Protein AF-A0A6G0ILG5-F1 (afdb_monomer)

Mean predicted aligned error: 6.68 Å

Foldseek 3Di:
DVLLVVLVVLLPVVLVDDDDDPVVLVVLLVVLLVQLVPDDLSSVLSSLSSNLSSCVRPPVVQVSLLVSLCVLLVVLVVVLVVCVVPVPDCVCVVCVVSLLSSLQNNLSNVVSDLCPDCSRVPPDPDRVLVSNLVSLVSQCPRPDPSSVVSSDNSCDDVVVVVVVVVVVVVVVPPPDD

Structure (mmCIF, N/CA/C/O backbone):
data_AF-A0A6G0ILG5-F1
#
_entry.id   AF-A0A6G0ILG5-F1
#
loop_
_atom_site.group_PDB
_atom_site.id
_atom_site.type_symbol
_atom_site.label_atom_id
_atom_site.label_alt_id
_atom_site.label_comp_id
_atom_site.label_asym_id
_atom_site.label_entity_id
_atom_site.label_seq_id
_atom_site.pdbx_PDB_ins_code
_atom_site.Cartn_x
_atom_site.Cartn_y
_atom_site.Cartn_z
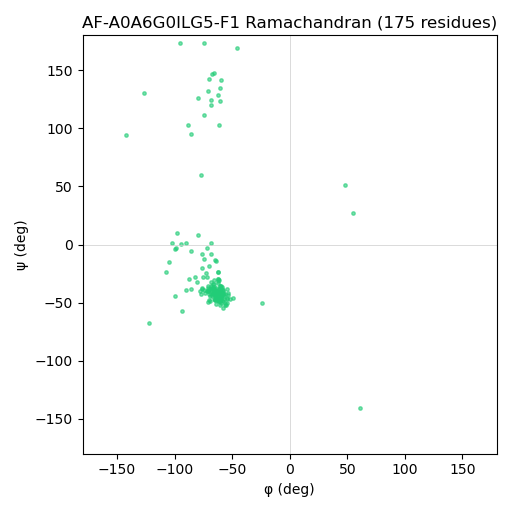_atom_site.occupancy
_atom_site.B_iso_or_equiv
_atom_site.auth_seq_id
_atom_site.auth_comp_id
_atom_site.auth_asym_id
_atom_site.auth_atom_id
_atom_site.pdbx_PDB_model_num
ATOM 1 N N . MET A 1 1 ? 6.266 -15.300 10.871 1.00 76.19 1 MET A N 1
ATOM 2 C CA . MET A 1 1 ? 4.971 -15.910 11.252 1.00 76.19 1 MET A CA 1
ATOM 3 C C . MET A 1 1 ? 4.265 -15.156 12.373 1.00 76.19 1 MET A C 1
ATOM 5 O O . MET A 1 1 ? 3.118 -14.799 12.165 1.00 76.19 1 MET A O 1
ATOM 9 N N . VAL A 1 2 ? 4.918 -14.852 13.505 1.00 92.56 2 VAL A N 1
ATOM 10 C CA . VAL A 1 2 ? 4.255 -14.184 14.650 1.00 92.56 2 VAL A CA 1
ATOM 11 C C . VAL A 1 2 ? 3.601 -12.850 14.266 1.00 92.56 2 VAL A C 1
ATOM 13 O O . VAL A 1 2 ? 2.405 -12.694 14.467 1.00 92.56 2 VAL A O 1
ATOM 16 N N . ILE A 1 3 ? 4.340 -11.939 13.618 1.00 92.56 3 ILE A N 1
ATOM 17 C CA . ILE A 1 3 ? 3.824 -10.618 13.194 1.00 92.56 3 ILE A CA 1
ATOM 18 C C . ILE A 1 3 ? 2.559 -10.745 12.330 1.00 92.56 3 ILE A C 1
ATOM 20 O O . ILE A 1 3 ? 1.571 -10.060 12.561 1.00 92.56 3 ILE A O 1
ATOM 24 N N . CYS A 1 4 ? 2.574 -11.659 11.357 1.00 93.62 4 CYS A N 1
ATOM 25 C CA . CYS A 1 4 ? 1.441 -11.928 10.473 1.00 93.62 4 CYS A CA 1
ATOM 26 C C . CYS A 1 4 ? 0.196 -12.379 11.248 1.00 93.62 4 CYS A C 1
ATOM 28 O O . CYS A 1 4 ? -0.907 -11.938 10.942 1.00 93.62 4 CYS A O 1
ATOM 30 N N . ASN A 1 5 ? 0.369 -13.252 12.241 1.00 95.75 5 ASN A N 1
ATOM 31 C CA . ASN A 1 5 ? -0.743 -13.756 13.044 1.00 95.75 5 ASN A CA 1
ATOM 32 C C . ASN A 1 5 ? -1.289 -12.676 13.979 1.00 95.75 5 ASN A C 1
ATOM 34 O O . ASN A 1 5 ? -2.501 -12.536 14.086 1.00 95.75 5 ASN A O 1
ATOM 38 N N . VAL A 1 6 ? -0.413 -11.873 14.590 1.00 97.12 6 VAL A N 1
ATOM 39 C CA . VAL A 1 6 ? -0.825 -10.735 15.423 1.00 97.12 6 VAL A CA 1
ATOM 40 C C . VAL A 1 6 ? -1.619 -9.722 14.599 1.00 97.12 6 VAL A C 1
ATOM 42 O O . VAL A 1 6 ? -2.700 -9.335 15.022 1.00 97.12 6 VAL A O 1
ATOM 45 N N . ALA A 1 7 ? -1.155 -9.363 13.397 1.00 97.19 7 ALA A N 1
ATOM 46 C CA . ALA A 1 7 ? -1.893 -8.463 12.510 1.00 97.19 7 ALA A CA 1
ATOM 47 C C . ALA A 1 7 ? -3.298 -9.000 12.175 1.00 97.19 7 ALA A C 1
ATOM 49 O O . ALA A 1 7 ? -4.261 -8.249 12.242 1.00 97.19 7 ALA A O 1
ATOM 50 N N . LYS A 1 8 ? -3.440 -10.304 11.896 1.00 96.81 8 LYS A N 1
ATOM 51 C CA . LYS A 1 8 ? -4.757 -10.926 11.658 1.00 96.81 8 LYS A CA 1
ATOM 52 C C . LYS A 1 8 ? -5.664 -10.902 12.885 1.00 96.81 8 LYS A C 1
ATOM 54 O O . LYS A 1 8 ? -6.866 -10.722 12.750 1.00 96.81 8 LYS A O 1
ATOM 59 N N . ILE A 1 9 ? -5.108 -11.125 14.074 1.00 98.06 9 ILE A N 1
ATOM 60 C CA . ILE A 1 9 ? -5.886 -11.048 15.313 1.00 98.06 9 ILE A CA 1
ATOM 61 C C . ILE A 1 9 ? -6.376 -9.612 15.499 1.00 98.06 9 ILE A C 1
ATOM 63 O O . ILE A 1 9 ? -7.575 -9.412 15.645 1.00 98.06 9 ILE A O 1
ATOM 67 N N . LEU A 1 10 ? -5.478 -8.622 15.410 1.00 98.12 10 LEU A N 1
ATOM 68 C CA . LEU A 1 10 ? -5.813 -7.198 15.529 1.00 98.12 10 LEU A CA 1
ATOM 69 C C . LEU A 1 10 ? -6.876 -6.761 14.512 1.00 98.12 10 LEU A C 1
ATOM 71 O O . LEU A 1 10 ? -7.826 -6.082 14.888 1.00 98.12 10 LEU A O 1
ATOM 75 N N . GLU A 1 11 ? -6.764 -7.212 13.262 1.00 98.06 11 GLU A N 1
ATOM 76 C CA . GLU A 1 11 ? -7.742 -6.962 12.196 1.00 98.06 11 GLU A CA 1
ATOM 77 C C . GLU A 1 11 ? -9.166 -7.393 12.578 1.00 98.06 11 GLU A C 1
ATOM 79 O O . GLU A 1 11 ? -10.131 -6.713 12.229 1.00 98.06 11 GLU A O 1
ATOM 84 N N . LEU A 1 12 ? -9.299 -8.514 13.294 1.00 97.94 12 LEU A N 1
ATOM 85 C CA . LEU A 1 12 ? -10.588 -9.064 13.711 1.00 97.94 12 LEU A CA 1
ATOM 86 C C . LEU A 1 12 ? -11.093 -8.458 15.022 1.00 97.94 12 LEU A C 1
ATOM 88 O O . LEU A 1 12 ? -12.295 -8.253 15.162 1.00 97.94 12 LEU A O 1
ATOM 92 N N . VAL A 1 13 ? -10.203 -8.194 15.984 1.00 98.12 13 VAL A N 1
ATOM 93 C CA . VAL A 1 13 ? -10.608 -7.801 17.344 1.00 98.12 13 VAL A CA 1
ATOM 94 C C . VAL A 1 13 ? -10.755 -6.295 17.517 1.00 98.12 13 VAL A C 1
ATOM 96 O O . VAL A 1 13 ? -11.696 -5.872 18.178 1.00 98.12 13 VAL A O 1
ATOM 99 N N . VAL A 1 14 ? -9.878 -5.474 16.924 1.00 98.06 14 VAL A N 1
ATOM 100 C CA . VAL A 1 14 ? -9.888 -4.015 17.146 1.00 98.06 14 VAL A CA 1
ATOM 101 C C . VAL A 1 14 ? -11.208 -3.373 16.702 1.00 98.06 14 VAL A C 1
ATOM 103 O O . VAL A 1 14 ? -11.750 -2.588 17.477 1.00 98.06 14 VAL A O 1
ATOM 106 N N . PRO A 1 15 ? -11.803 -3.732 15.544 1.00 97.62 15 PRO A N 1
ATOM 107 C CA . PRO A 1 15 ? -13.108 -3.195 15.150 1.00 97.62 15 PRO A CA 1
ATOM 108 C C . PRO A 1 15 ? -14.279 -3.599 16.058 1.00 97.62 15 PRO A C 1
ATOM 110 O O . PRO A 1 15 ? -15.356 -3.029 15.925 1.00 97.62 15 PRO A O 1
ATOM 113 N N . LEU A 1 16 ? -14.098 -4.594 16.934 1.00 97.94 16 LEU A N 1
ATOM 114 C CA . LEU A 1 16 ? -15.114 -5.070 17.881 1.00 97.94 16 LEU A CA 1
ATOM 115 C C . LEU A 1 16 ? -14.922 -4.499 19.292 1.00 97.94 16 LEU A C 1
ATOM 117 O O . LEU A 1 16 ? -15.720 -4.793 20.177 1.00 97.94 16 LEU A O 1
ATOM 121 N N . MET A 1 17 ? -13.854 -3.734 19.532 1.00 97.31 17 MET A N 1
ATOM 122 C CA . MET A 1 17 ? -13.597 -3.155 20.847 1.00 97.31 17 MET A CA 1
ATOM 123 C C . MET A 1 17 ? -14.594 -2.036 21.146 1.00 97.31 17 MET A C 1
ATOM 125 O O . MET A 1 17 ? -14.775 -1.118 20.348 1.00 97.31 17 MET A O 1
ATOM 129 N N . GLU A 1 18 ? -15.180 -2.071 22.339 1.00 95.81 18 GLU A N 1
ATOM 130 C CA . GLU A 1 18 ? -15.943 -0.949 22.876 1.00 95.81 18 GLU A CA 1
ATOM 131 C C . GLU A 1 18 ? -14.975 0.093 23.447 1.00 95.81 18 GLU A C 1
ATOM 133 O O . GLU A 1 18 ? -14.120 -0.224 24.274 1.00 95.81 18 GLU A O 1
ATOM 138 N N . HIS A 1 19 ? -15.099 1.338 22.988 1.00 94.94 19 HIS A N 1
ATOM 139 C CA . HIS A 1 19 ? -14.317 2.486 23.463 1.00 94.94 19 HIS A CA 1
ATOM 140 C C . HIS A 1 19 ? -12.784 2.265 23.552 1.00 94.94 19 HIS A C 1
ATOM 142 O O . HIS A 1 19 ? -12.182 2.560 24.590 1.00 94.94 19 HIS A O 1
ATOM 148 N N . PRO A 1 20 ? -12.111 1.774 22.488 1.00 96.12 20 PRO A N 1
ATOM 149 C CA . PRO A 1 20 ? -10.651 1.720 22.460 1.00 96.12 20 PRO A CA 1
ATOM 150 C C . PRO A 1 20 ? -10.058 3.129 22.602 1.00 96.12 20 PRO A C 1
ATOM 152 O O . PRO A 1 20 ? -10.581 4.092 22.042 1.00 96.12 20 PRO A O 1
ATOM 155 N N . SER A 1 21 ? -8.950 3.262 23.335 1.00 97.50 21 SER A N 1
ATOM 156 C CA . SER A 1 21 ? -8.315 4.571 23.513 1.00 97.50 21 SER A CA 1
ATOM 157 C C . SER A 1 21 ? -7.666 5.064 22.217 1.00 97.50 21 SER A C 1
ATOM 159 O O . SER A 1 21 ? -7.051 4.292 21.477 1.00 97.50 21 SER A O 1
ATOM 161 N N . GLU A 1 22 ? -7.743 6.370 21.961 1.00 95.88 22 GLU A N 1
ATOM 162 C CA . GLU A 1 22 ? -7.151 6.986 20.765 1.00 95.88 22 GLU A CA 1
ATOM 163 C C . GLU A 1 22 ? -5.638 6.739 20.679 1.00 95.88 22 GLU A C 1
ATOM 165 O O . GLU A 1 22 ? -5.119 6.408 19.616 1.00 95.88 22 GLU A O 1
ATOM 170 N N . THR A 1 23 ? -4.931 6.803 21.813 1.00 97.75 23 THR A N 1
ATOM 171 C CA . THR A 1 23 ? -3.488 6.523 21.888 1.00 97.75 23 THR A CA 1
ATOM 172 C C . THR A 1 23 ? -3.147 5.096 21.458 1.00 97.75 23 THR A C 1
ATOM 174 O O . THR A 1 23 ? -2.155 4.875 20.761 1.00 97.75 23 THR A O 1
ATOM 177 N N . PHE A 1 24 ? -3.960 4.114 21.858 1.00 97.75 24 PHE A N 1
ATOM 178 C CA . PHE A 1 24 ? -3.784 2.724 21.442 1.00 97.75 24 PHE A CA 1
ATOM 179 C C . PHE A 1 24 ? -3.975 2.571 19.930 1.00 97.75 24 PHE A C 1
ATOM 181 O O . PHE A 1 24 ? -3.133 1.965 19.265 1.00 97.75 24 PHE A O 1
ATOM 188 N N . LEU A 1 25 ? -5.034 3.171 19.381 1.00 98.12 25 LEU A N 1
ATOM 189 C CA . LEU A 1 25 ? -5.324 3.123 17.948 1.00 98.12 25 LEU A CA 1
ATOM 190 C C . LEU A 1 25 ? -4.211 3.780 17.123 1.00 98.12 25 LEU A C 1
ATOM 192 O O . LEU A 1 25 ? -3.715 3.171 16.177 1.00 98.12 25 LEU A O 1
ATOM 196 N N . ALA A 1 26 ? -3.751 4.965 17.530 1.00 97.62 26 ALA A N 1
ATOM 197 C CA . ALA A 1 26 ? -2.653 5.667 16.869 1.00 97.62 26 ALA A CA 1
ATOM 198 C C . ALA A 1 26 ? -1.350 4.847 16.884 1.00 97.62 26 ALA A C 1
ATOM 200 O O . ALA A 1 26 ? -0.649 4.766 15.876 1.00 97.62 26 ALA A O 1
ATOM 201 N N . THR A 1 27 ? -1.056 4.169 18.000 1.00 97.94 27 THR A N 1
ATOM 202 C CA . THR A 1 27 ? 0.124 3.295 18.116 1.00 97.94 27 THR A CA 1
ATOM 203 C C . THR A 1 27 ? 0.037 2.115 17.146 1.00 97.94 27 THR A C 1
ATOM 205 O O . THR A 1 27 ? 1.014 1.799 16.465 1.00 97.94 27 THR A O 1
ATOM 208 N N . ILE A 1 28 ? -1.139 1.487 17.028 1.00 97.69 28 ILE A N 1
ATOM 209 C CA . ILE A 1 28 ? -1.362 0.400 16.067 1.00 97.69 28 ILE A CA 1
ATOM 210 C C . ILE A 1 28 ? -1.144 0.885 14.634 1.00 97.69 28 ILE A C 1
ATOM 212 O O . ILE A 1 28 ? -0.432 0.227 13.875 1.00 97.69 28 ILE A O 1
ATOM 216 N N . GLU A 1 29 ? -1.734 2.018 14.253 1.00 98.19 29 GLU A N 1
ATOM 217 C CA . GLU A 1 29 ? -1.581 2.570 12.905 1.00 98.19 29 GLU A CA 1
ATOM 218 C C . GLU A 1 29 ? -0.115 2.831 12.563 1.00 98.19 29 GLU A C 1
ATOM 220 O O . GLU A 1 29 ? 0.366 2.398 11.510 1.00 98.19 29 GLU A O 1
ATOM 225 N N . GLU A 1 30 ? 0.612 3.499 13.460 1.00 97.62 30 GLU A N 1
ATOM 226 C CA . GLU A 1 30 ? 2.026 3.796 13.268 1.00 97.62 30 GLU A CA 1
ATOM 227 C C . GLU A 1 30 ? 2.869 2.534 13.117 1.00 97.62 30 GLU A C 1
ATOM 229 O O . GLU A 1 30 ? 3.713 2.449 12.219 1.00 97.62 30 GLU A O 1
ATOM 234 N N . ASP A 1 31 ? 2.665 1.548 13.986 1.00 97.75 31 ASP A N 1
ATOM 235 C CA . ASP A 1 31 ? 3.472 0.337 13.981 1.00 97.75 31 ASP A CA 1
ATOM 236 C C . ASP A 1 31 ? 3.162 -0.535 12.764 1.00 97.75 31 ASP A C 1
ATOM 238 O O . ASP A 1 31 ? 4.089 -1.014 12.103 1.00 97.75 31 ASP A O 1
ATOM 242 N N . LEU A 1 32 ? 1.889 -0.654 12.368 1.00 97.94 32 LEU A N 1
ATOM 243 C CA . LEU A 1 32 ? 1.509 -1.286 11.103 1.00 97.94 32 LEU A CA 1
ATOM 244 C C . LEU A 1 32 ? 2.167 -0.577 9.915 1.00 97.94 32 LEU A C 1
ATOM 246 O O . LEU A 1 32 ? 2.713 -1.243 9.032 1.00 97.94 32 LEU A O 1
ATOM 250 N N . MET A 1 33 ? 2.199 0.756 9.908 1.00 96.56 33 MET A N 1
ATOM 251 C CA . MET A 1 33 ? 2.842 1.527 8.846 1.00 96.56 33 MET A CA 1
ATOM 252 C C . MET A 1 33 ? 4.358 1.297 8.790 1.00 96.56 33 MET A C 1
ATOM 254 O O . MET A 1 33 ? 4.918 1.054 7.717 1.00 96.56 33 MET A O 1
ATOM 258 N N . LYS A 1 34 ? 5.040 1.299 9.942 1.00 96.19 34 LYS A N 1
ATOM 259 C CA . LYS A 1 34 ? 6.475 0.975 10.038 1.00 96.19 34 LYS A CA 1
ATOM 260 C C . LYS A 1 34 ? 6.750 -0.428 9.491 1.00 96.19 34 LYS A C 1
ATOM 262 O O . LYS A 1 34 ? 7.717 -0.625 8.747 1.00 96.19 34 LYS A O 1
ATOM 267 N N . LEU A 1 35 ? 5.885 -1.397 9.800 1.00 96.38 35 LEU A N 1
ATOM 268 C CA . LEU A 1 35 ? 5.992 -2.760 9.282 1.00 96.38 35 LEU A CA 1
ATOM 269 C C . LEU A 1 35 ? 5.806 -2.813 7.755 1.00 96.38 35 LEU A C 1
ATOM 271 O O . LEU A 1 35 ? 6.611 -3.455 7.072 1.00 96.38 35 LEU A O 1
ATOM 275 N N . ILE A 1 36 ? 4.825 -2.079 7.216 1.00 95.38 36 ILE A N 1
ATOM 276 C CA . ILE A 1 36 ? 4.564 -1.943 5.771 1.00 95.38 36 ILE A CA 1
ATOM 277 C C . ILE A 1 36 ? 5.760 -1.333 5.031 1.00 95.38 36 ILE A C 1
ATOM 279 O O . ILE A 1 36 ? 6.058 -1.732 3.905 1.00 95.38 36 ILE A O 1
ATOM 283 N N . ILE A 1 37 ? 6.481 -0.394 5.646 1.00 92.44 37 ILE A N 1
ATOM 284 C CA . ILE A 1 37 ? 7.633 0.284 5.030 1.00 92.44 37 ILE A CA 1
ATOM 285 C C . ILE A 1 37 ? 8.926 -0.534 5.141 1.00 92.44 37 ILE A C 1
ATOM 287 O O . ILE A 1 37 ? 9.790 -0.412 4.271 1.00 92.44 37 ILE A O 1
ATOM 291 N N . LYS A 1 38 ? 9.069 -1.389 6.162 1.00 91.38 38 LYS A N 1
ATOM 292 C CA . LYS A 1 38 ? 10.322 -2.111 6.438 1.00 91.38 38 LYS A CA 1
ATOM 293 C C . LYS A 1 38 ? 10.346 -3.556 5.926 1.00 91.38 38 LYS A C 1
ATOM 295 O O . LYS A 1 38 ? 11.330 -3.965 5.317 1.00 91.38 38 LYS A O 1
ATOM 300 N N . TYR A 1 39 ? 9.281 -4.336 6.110 1.00 92.31 39 TYR A N 1
ATOM 301 C CA . TYR A 1 39 ? 9.326 -5.801 5.939 1.00 92.31 39 TYR A CA 1
ATOM 302 C C . TYR A 1 39 ? 8.884 -6.305 4.556 1.00 92.31 39 TYR A C 1
ATOM 304 O O . TYR A 1 39 ? 8.453 -5.531 3.708 1.00 92.31 39 TYR A O 1
ATOM 312 N N . GLY A 1 40 ? 9.041 -7.608 4.304 1.00 89.75 40 GLY A N 1
ATOM 313 C CA . GLY A 1 40 ? 8.709 -8.247 3.025 1.00 89.75 40 GLY A CA 1
ATOM 314 C C . GLY A 1 40 ? 7.206 -8.437 2.768 1.00 89.75 40 GLY A C 1
ATOM 315 O O . GLY A 1 40 ? 6.369 -8.224 3.644 1.00 89.75 40 GLY A O 1
ATOM 316 N N . MET A 1 41 ? 6.878 -8.896 1.556 1.00 88.69 41 MET A N 1
ATOM 317 C CA . MET A 1 41 ? 5.512 -8.959 1.001 1.00 88.69 41 MET A CA 1
ATOM 318 C C . MET A 1 41 ? 4.463 -9.595 1.918 1.00 88.69 41 MET A C 1
ATOM 320 O O . MET A 1 41 ? 3.390 -9.029 2.088 1.00 88.69 41 MET A O 1
ATOM 324 N N . THR A 1 42 ? 4.756 -10.743 2.535 1.00 90.44 42 THR A N 1
ATOM 325 C CA . THR A 1 42 ? 3.789 -11.439 3.403 1.00 90.44 42 THR A CA 1
ATOM 326 C C . THR A 1 42 ? 3.390 -10.591 4.609 1.00 90.44 42 THR A C 1
ATOM 328 O O . THR A 1 42 ? 2.223 -10.575 4.996 1.00 90.44 42 THR A O 1
ATOM 331 N N . VAL A 1 43 ? 4.346 -9.857 5.189 1.00 94.44 43 VAL A N 1
ATOM 332 C CA . VAL A 1 43 ? 4.077 -8.934 6.299 1.00 94.44 43 VAL A CA 1
ATOM 333 C C . VAL A 1 43 ? 3.275 -7.745 5.787 1.00 94.44 43 VAL A C 1
ATOM 335 O O . VAL A 1 43 ? 2.235 -7.441 6.358 1.00 94.44 43 VAL A O 1
ATOM 338 N N . VAL A 1 44 ? 3.696 -7.139 4.670 1.00 94.62 44 VAL A N 1
ATOM 339 C CA . VAL A 1 44 ? 2.987 -6.009 4.047 1.00 94.62 44 VAL A CA 1
ATOM 340 C C . VAL A 1 44 ? 1.524 -6.360 3.776 1.00 94.62 44 VAL A C 1
ATOM 342 O O . VAL A 1 44 ? 0.648 -5.600 4.162 1.00 94.62 44 VAL A O 1
ATOM 345 N N . GLN A 1 45 ? 1.239 -7.529 3.198 1.00 93.25 45 GLN A N 1
ATOM 346 C CA . GLN A 1 45 ? -0.131 -7.955 2.907 1.00 93.25 45 GLN A CA 1
ATOM 347 C C . GLN A 1 45 ? -1.015 -7.978 4.159 1.00 93.25 45 GLN A C 1
ATOM 349 O O . GLN A 1 45 ? -2.137 -7.487 4.131 1.00 93.25 45 GLN A O 1
ATOM 354 N N . HIS A 1 46 ? -0.521 -8.565 5.250 1.00 96.12 46 HIS A N 1
ATOM 355 C CA . HIS A 1 46 ? -1.315 -8.729 6.470 1.00 96.12 46 HIS A CA 1
ATOM 356 C C . HIS A 1 46 ? -1.437 -7.409 7.235 1.00 96.12 46 HIS A C 1
ATOM 358 O O . HIS A 1 46 ? -2.505 -7.089 7.744 1.00 96.12 46 HIS A O 1
ATOM 364 N N . CYS A 1 47 ? -0.367 -6.612 7.269 1.00 97.75 47 CYS A N 1
ATOM 365 C CA . CYS A 1 47 ? -0.389 -5.304 7.908 1.00 97.75 47 CYS A CA 1
ATOM 366 C C . CYS A 1 47 ? -1.283 -4.310 7.160 1.00 97.75 47 CYS A C 1
ATOM 368 O O . CYS A 1 47 ? -1.984 -3.553 7.817 1.00 97.75 47 CYS A O 1
ATOM 370 N N . VAL A 1 48 ? -1.310 -4.324 5.820 1.00 97.25 48 VAL A N 1
ATOM 371 C CA . VAL A 1 48 ? -2.231 -3.479 5.039 1.00 97.25 48 VAL A CA 1
ATOM 372 C C . VAL A 1 48 ? -3.686 -3.895 5.265 1.00 97.25 48 VAL A C 1
ATOM 374 O O . VAL A 1 48 ? -4.524 -3.018 5.445 1.00 97.25 48 VAL A O 1
ATOM 377 N N . SER A 1 49 ? -3.985 -5.200 5.310 1.00 97.19 49 SER A N 1
ATOM 378 C CA . SER A 1 49 ? -5.345 -5.688 5.608 1.00 97.19 49 SER A CA 1
ATOM 379 C C . SER A 1 49 ? -5.820 -5.209 6.980 1.00 97.19 49 SER A C 1
ATOM 381 O O . SER A 1 49 ? -6.869 -4.576 7.095 1.00 97.19 49 SER A O 1
ATOM 383 N N . CYS A 1 50 ? -4.984 -5.408 8.004 1.00 98.44 50 CYS A N 1
ATOM 384 C CA . CYS A 1 50 ? -5.247 -4.935 9.359 1.00 98.44 50 CYS A CA 1
ATOM 385 C C . CYS A 1 50 ? -5.398 -3.410 9.422 1.00 98.44 50 CYS A C 1
ATOM 387 O O . CYS A 1 50 ? -6.336 -2.920 10.046 1.00 98.44 50 CYS A O 1
ATOM 389 N N . LEU A 1 51 ? -4.512 -2.657 8.764 1.00 98.50 51 LEU A N 1
ATOM 390 C CA . LEU A 1 51 ? -4.588 -1.198 8.723 1.00 98.50 51 LEU A CA 1
ATOM 391 C C . LEU A 1 51 ? -5.892 -0.739 8.062 1.00 98.50 51 LEU A C 1
ATOM 393 O O . LEU A 1 51 ? -6.533 0.170 8.570 1.00 98.50 51 LEU A O 1
ATOM 397 N N . GLY A 1 52 ? -6.320 -1.395 6.981 1.00 97.75 52 GLY A N 1
ATOM 398 C CA . GLY A 1 52 ? -7.611 -1.142 6.339 1.00 97.75 52 GLY A CA 1
ATOM 399 C C . GLY A 1 52 ? -8.790 -1.370 7.279 1.00 97.75 52 GLY A C 1
ATOM 400 O O . GLY A 1 52 ? -9.683 -0.533 7.351 1.00 97.75 52 GLY A O 1
ATOM 401 N N . ALA A 1 53 ? -8.787 -2.463 8.046 1.00 98.00 53 ALA A N 1
ATOM 402 C CA . ALA A 1 53 ? -9.846 -2.728 9.017 1.00 98.00 53 ALA A CA 1
ATOM 403 C C . ALA A 1 53 ? -9.890 -1.683 10.142 1.00 98.00 53 ALA A C 1
ATOM 405 O O . ALA A 1 53 ? -10.976 -1.233 10.496 1.00 98.00 53 ALA A O 1
ATOM 406 N N . VAL A 1 54 ? -8.734 -1.284 10.678 1.00 98.12 54 VAL A N 1
ATOM 407 C CA . VAL A 1 54 ? -8.643 -0.286 11.756 1.00 98.12 54 VAL A CA 1
ATOM 408 C C . VAL A 1 54 ? -9.030 1.105 11.250 1.00 98.12 54 VAL A C 1
ATOM 410 O O . VAL A 1 54 ? -9.879 1.762 11.848 1.00 98.12 54 VAL A O 1
ATOM 413 N N . VAL A 1 55 ? -8.472 1.537 10.118 1.00 98.06 55 VAL A N 1
ATOM 414 C CA . VAL A 1 55 ? -8.698 2.887 9.589 1.00 98.06 55 VAL A CA 1
ATOM 415 C C . VAL A 1 55 ? -10.115 3.051 9.049 1.00 98.06 55 VAL A C 1
ATOM 417 O O . VAL A 1 55 ? -10.796 3.990 9.441 1.00 98.06 55 VAL A O 1
ATOM 420 N N . ASN A 1 56 ? -10.599 2.132 8.208 1.00 97.06 56 ASN A N 1
ATOM 421 C CA . ASN A 1 56 ? -11.908 2.299 7.565 1.00 97.06 56 ASN A CA 1
ATOM 422 C C . ASN A 1 56 ? -13.089 2.105 8.525 1.00 97.06 56 ASN A C 1
ATOM 424 O O . ASN A 1 56 ? -14.184 2.565 8.223 1.00 97.06 56 ASN A O 1
ATOM 428 N N . LYS A 1 57 ? -12.916 1.351 9.621 1.00 96.75 57 LYS A N 1
ATOM 429 C CA . LYS A 1 57 ? -14.026 1.012 10.532 1.00 96.75 57 LYS A CA 1
ATOM 430 C C . LYS A 1 57 ? -13.977 1.749 11.862 1.00 96.75 57 LYS A C 1
ATOM 432 O O . LYS A 1 57 ? -15.008 1.838 12.519 1.00 96.75 57 LYS A O 1
ATOM 437 N N . VAL A 1 58 ? -12.801 2.214 12.284 1.00 97.19 58 VAL A N 1
ATOM 438 C CA . VAL A 1 58 ? -12.602 2.750 13.635 1.00 97.19 58 VAL A CA 1
ATOM 439 C C . VAL A 1 58 ? -12.094 4.185 13.573 1.00 97.19 58 VAL A C 1
ATOM 441 O O . VAL A 1 58 ? -12.819 5.108 13.934 1.00 97.19 58 VAL A O 1
ATOM 444 N N . THR A 1 59 ? -10.870 4.406 13.097 1.00 97.06 59 THR A N 1
ATOM 445 C CA . THR A 1 59 ? -10.178 5.691 13.312 1.00 97.06 59 THR A CA 1
ATOM 446 C C . THR A 1 59 ? -10.484 6.750 12.263 1.00 97.06 59 THR A C 1
ATOM 448 O O . THR A 1 59 ? -10.413 7.939 12.561 1.00 97.06 59 THR A O 1
ATOM 451 N N . HIS A 1 60 ? -10.784 6.336 11.029 1.00 96.44 60 HIS A N 1
ATOM 452 C CA . HIS A 1 60 ? -10.962 7.212 9.871 1.00 96.44 60 HIS A CA 1
ATOM 453 C C . HIS A 1 60 ? -9.756 8.141 9.614 1.00 96.44 60 HIS A C 1
ATOM 455 O O . HIS A 1 60 ? -9.886 9.213 9.019 1.00 96.44 60 HIS A O 1
ATOM 461 N N . ASN A 1 61 ? -8.547 7.731 10.025 1.00 95.12 61 ASN A N 1
ATOM 462 C CA . ASN A 1 61 ? -7.305 8.481 9.814 1.00 95.12 61 ASN A CA 1
ATOM 463 C C . ASN A 1 61 ? -6.773 8.349 8.370 1.00 95.12 61 ASN A C 1
ATOM 465 O O . ASN A 1 61 ? -5.659 7.887 8.102 1.00 95.12 61 ASN A O 1
ATOM 469 N N . TYR A 1 62 ? -7.584 8.770 7.399 1.00 96.19 62 TYR A N 1
ATOM 470 C CA . TYR A 1 62 ? -7.288 8.621 5.972 1.00 96.19 62 TYR A CA 1
ATOM 471 C C . TYR A 1 62 ? -6.072 9.433 5.515 1.00 96.19 62 TYR A C 1
ATOM 473 O O . TYR A 1 62 ? -5.326 8.991 4.641 1.00 96.19 62 TYR A O 1
ATOM 481 N N . LYS A 1 63 ? -5.795 10.577 6.157 1.00 94.38 63 LYS A N 1
ATOM 482 C CA . LYS A 1 63 ? -4.625 11.421 5.850 1.00 94.38 63 LYS A CA 1
ATOM 483 C C . LYS A 1 63 ? -3.306 10.660 6.001 1.00 94.38 63 LYS A C 1
ATOM 485 O O . LYS A 1 63 ? -2.398 10.831 5.186 1.00 94.38 63 LYS A O 1
ATOM 490 N N . PHE A 1 64 ? -3.204 9.805 7.016 1.00 93.25 64 PHE A N 1
ATOM 491 C CA . PHE A 1 64 ? -2.004 9.014 7.269 1.00 93.25 64 PHE A CA 1
ATOM 492 C C . PHE A 1 64 ? -1.765 7.967 6.171 1.00 93.25 64 PHE A C 1
ATOM 494 O O . PHE A 1 64 ? -0.658 7.843 5.635 1.00 93.25 64 PHE A O 1
ATOM 501 N N . VAL A 1 65 ? -2.827 7.271 5.762 1.00 97.06 65 VAL A N 1
ATOM 502 C CA . VAL A 1 65 ? -2.783 6.296 4.664 1.00 97.06 65 VAL A CA 1
ATOM 503 C C . VAL A 1 65 ? -2.489 6.984 3.327 1.00 97.06 65 VAL A C 1
ATOM 505 O O . VAL A 1 65 ? -1.660 6.498 2.555 1.00 97.06 65 VAL A O 1
ATOM 508 N N . TRP A 1 66 ? -3.092 8.151 3.078 1.00 96.75 66 TRP A N 1
ATOM 509 C CA . TRP A 1 66 ? -2.877 8.957 1.873 1.00 96.75 66 TRP A 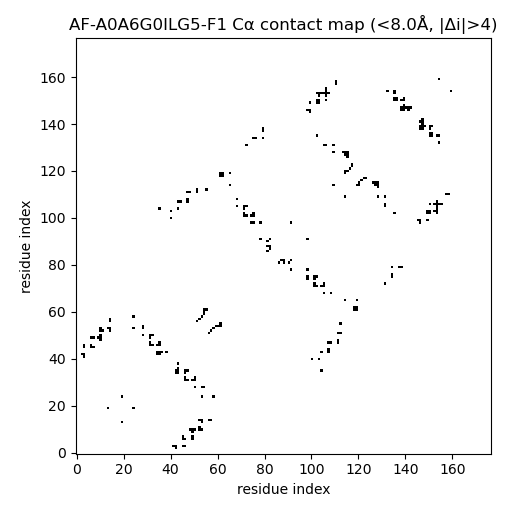CA 1
ATOM 510 C C . TRP A 1 66 ? -1.410 9.342 1.673 1.00 96.75 66 TRP A C 1
ATOM 512 O O . TRP A 1 66 ? -0.868 9.224 0.571 1.00 96.75 66 TRP A O 1
ATOM 522 N N . ALA A 1 67 ? -0.739 9.778 2.742 1.00 95.56 67 ALA A N 1
ATOM 523 C CA . ALA A 1 67 ? 0.675 10.137 2.697 1.00 95.56 67 ALA A CA 1
ATOM 524 C C . ALA A 1 67 ? 1.556 8.931 2.321 1.00 95.56 67 ALA A C 1
ATOM 526 O O . ALA A 1 67 ? 2.464 9.051 1.491 1.00 95.56 67 ALA A O 1
ATOM 527 N N . CYS A 1 68 ? 1.262 7.753 2.880 1.00 95.62 68 CYS A N 1
ATOM 528 C CA . CYS A 1 68 ? 1.969 6.518 2.544 1.00 95.62 68 CYS A CA 1
ATOM 529 C C . CYS A 1 68 ? 1.738 6.096 1.088 1.00 95.62 68 CYS A C 1
ATOM 531 O O . CYS A 1 68 ? 2.699 5.817 0.366 1.00 95.62 68 CYS A O 1
ATOM 533 N N . PHE A 1 69 ? 0.482 6.103 0.635 1.00 97.25 69 PHE A N 1
ATOM 534 C CA . PHE A 1 69 ? 0.129 5.786 -0.745 1.00 97.25 69 PHE A CA 1
ATOM 535 C C . PHE A 1 69 ? 0.884 6.683 -1.732 1.00 97.25 69 PHE A C 1
ATOM 537 O O . PHE A 1 69 ? 1.587 6.177 -2.608 1.00 97.25 69 PHE A O 1
ATOM 544 N N . ASN A 1 70 ? 0.830 8.004 -1.537 1.00 96.31 70 ASN A N 1
ATOM 545 C CA . ASN A 1 70 ? 1.498 8.965 -2.416 1.00 96.31 70 ASN A CA 1
ATOM 546 C C . ASN A 1 70 ? 3.010 8.760 -2.481 1.00 96.31 70 ASN A C 1
ATOM 548 O O . ASN A 1 70 ? 3.604 8.917 -3.546 1.00 96.31 70 ASN A O 1
ATOM 552 N N . ARG A 1 71 ? 3.653 8.376 -1.374 1.00 95.25 71 ARG A N 1
ATOM 553 C CA . ARG A 1 71 ? 5.090 8.081 -1.366 1.00 95.25 71 ARG A CA 1
ATOM 554 C C . ARG A 1 71 ? 5.447 6.965 -2.352 1.00 95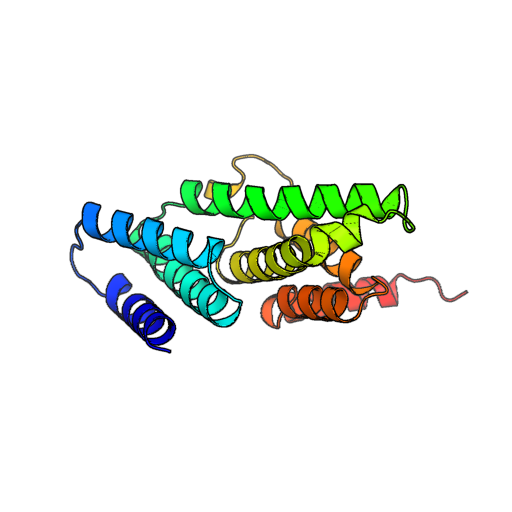.25 71 ARG A C 1
ATOM 556 O O . ARG A 1 71 ? 6.399 7.123 -3.114 1.00 95.25 71 ARG A O 1
ATOM 563 N N . PHE A 1 72 ? 4.710 5.854 -2.345 1.00 96.38 72 PHE A N 1
ATOM 564 C CA . PHE A 1 72 ? 4.981 4.729 -3.247 1.00 96.38 72 PHE A CA 1
ATOM 565 C C . PHE A 1 72 ? 4.471 4.985 -4.670 1.00 96.38 72 PHE A C 1
ATOM 567 O O . PHE A 1 72 ? 5.174 4.687 -5.634 1.00 96.38 72 PHE A O 1
ATOM 574 N N . TYR A 1 73 ? 3.289 5.584 -4.814 1.00 96.88 73 TYR A N 1
ATOM 575 C CA . TYR A 1 73 ? 2.708 5.910 -6.114 1.00 96.88 73 TYR A CA 1
ATOM 576 C C . TYR A 1 73 ? 3.579 6.904 -6.898 1.00 96.88 73 TYR A C 1
ATOM 578 O O . TYR A 1 73 ? 3.929 6.651 -8.050 1.00 96.88 73 TYR A O 1
ATOM 586 N N . ASN A 1 74 ? 4.026 7.991 -6.261 1.00 96.25 74 ASN A N 1
ATOM 587 C CA . ASN A 1 74 ? 4.877 8.986 -6.918 1.00 96.25 74 ASN A CA 1
ATOM 588 C C . ASN A 1 74 ? 6.252 8.417 -7.283 1.00 96.25 74 ASN A C 1
ATOM 590 O O . ASN A 1 74 ? 6.812 8.781 -8.314 1.00 96.25 74 ASN A O 1
ATOM 594 N N . ALA A 1 75 ? 6.793 7.513 -6.463 1.00 93.81 75 ALA A N 1
ATOM 595 C CA . ALA A 1 75 ? 8.014 6.787 -6.789 1.00 93.81 75 ALA A CA 1
ATOM 596 C C . ALA A 1 75 ? 7.855 5.932 -8.054 1.00 93.81 75 ALA A C 1
ATOM 598 O O . ALA A 1 75 ? 8.683 6.023 -8.958 1.00 93.81 75 ALA A O 1
ATOM 599 N N . LEU A 1 76 ? 6.775 5.151 -8.150 1.00 94.94 76 LEU A N 1
ATOM 600 C CA . LEU A 1 76 ? 6.476 4.364 -9.348 1.00 94.94 76 LEU A CA 1
ATOM 601 C C . LEU A 1 76 ? 6.285 5.241 -10.581 1.00 94.94 76 LEU A C 1
ATOM 603 O O . LEU A 1 76 ? 6.801 4.909 -11.644 1.00 94.94 76 LEU A O 1
ATOM 607 N N . ASN A 1 77 ? 5.568 6.357 -10.448 1.00 95.44 77 ASN A N 1
ATOM 608 C CA . ASN A 1 77 ? 5.321 7.246 -11.576 1.00 95.44 77 ASN A CA 1
ATOM 609 C C . ASN A 1 77 ? 6.629 7.860 -12.106 1.00 95.44 77 ASN A C 1
ATOM 611 O O . ASN A 1 77 ? 6.836 7.913 -13.314 1.00 95.44 77 ASN A O 1
ATOM 615 N N . LYS A 1 78 ? 7.556 8.237 -11.214 1.00 94.06 78 LYS A N 1
ATOM 616 C CA . LYS A 1 78 ? 8.903 8.689 -11.604 1.00 94.06 78 LYS A CA 1
ATOM 617 C C . LYS A 1 78 ? 9.674 7.606 -12.359 1.00 94.06 78 LYS A C 1
ATOM 619 O O . LYS A 1 78 ? 10.229 7.894 -13.411 1.00 94.06 78 LYS A O 1
ATOM 624 N N . LEU A 1 79 ? 9.664 6.370 -11.856 1.00 93.12 79 LEU A N 1
ATOM 625 C CA . LEU A 1 79 ? 10.335 5.243 -12.513 1.00 93.12 79 LEU A CA 1
ATOM 626 C C . LEU A 1 79 ? 9.714 4.919 -13.882 1.00 93.12 79 LEU A C 1
ATOM 628 O O . LEU A 1 79 ? 10.444 4.628 -14.823 1.00 93.12 79 LEU A O 1
ATOM 632 N N . LYS A 1 80 ? 8.384 5.019 -14.016 1.00 93.69 80 LYS A N 1
ATOM 633 C CA . LYS A 1 80 ? 7.679 4.874 -15.299 1.00 93.69 80 LYS A CA 1
ATOM 634 C C . LYS A 1 80 ? 8.121 5.936 -16.307 1.00 93.69 80 LYS A C 1
ATOM 636 O O . LYS A 1 80 ? 8.402 5.588 -17.446 1.00 93.69 80 LYS A O 1
ATOM 641 N N . ILE A 1 81 ? 8.170 7.208 -15.903 1.00 93.31 81 ILE A N 1
ATOM 642 C CA . ILE A 1 81 ? 8.589 8.311 -16.785 1.00 93.31 81 ILE A CA 1
ATOM 643 C C . ILE A 1 81 ? 10.032 8.091 -17.251 1.00 93.31 81 ILE A C 1
ATOM 645 O O . ILE A 1 81 ? 10.280 8.084 -18.449 1.00 93.31 81 ILE A O 1
ATOM 649 N N . GLN A 1 82 ? 10.947 7.793 -16.324 1.00 90.94 82 GLN A N 1
ATOM 650 C CA . GLN A 1 82 ? 12.354 7.531 -16.647 1.00 90.94 82 GLN A CA 1
ATOM 651 C C . GLN A 1 82 ? 12.529 6.351 -17.611 1.00 90.94 82 GLN A C 1
ATOM 653 O O . GLN A 1 82 ? 13.288 6.449 -18.566 1.00 90.94 82 GLN A O 1
ATOM 658 N N . HIS A 1 83 ? 11.805 5.250 -17.392 1.00 90.44 83 HIS A N 1
ATOM 659 C CA . HIS A 1 83 ? 11.846 4.090 -18.287 1.00 90.44 83 HIS A CA 1
ATOM 660 C C . HIS A 1 83 ? 11.225 4.377 -19.660 1.00 90.44 83 HIS A C 1
ATOM 662 O O . HIS A 1 83 ? 11.653 3.819 -20.662 1.00 90.44 83 HIS A O 1
ATOM 668 N N . HIS A 1 84 ? 10.205 5.236 -19.729 1.00 89.06 84 HIS A N 1
ATOM 669 C CA . HIS A 1 84 ? 9.616 5.652 -21.000 1.00 89.06 84 HIS A CA 1
ATOM 670 C C . HIS A 1 84 ? 10.554 6.572 -21.798 1.00 89.06 84 HIS A C 1
ATOM 672 O O . HIS A 1 84 ? 10.566 6.511 -23.023 1.00 89.06 84 HIS A O 1
ATOM 678 N N . GLU A 1 85 ? 11.310 7.438 -21.121 1.00 91.25 85 GLU A N 1
ATOM 679 C CA . GLU A 1 85 ? 12.289 8.338 -21.743 1.00 91.25 85 GLU A CA 1
ATOM 680 C C . GLU A 1 85 ? 13.544 7.591 -22.217 1.00 91.25 85 GLU A C 1
ATOM 682 O O . GLU A 1 85 ? 14.031 7.854 -23.314 1.00 91.25 85 GLU A O 1
ATOM 687 N N . ASP A 1 86 ? 14.041 6.643 -21.418 1.00 88.50 86 ASP A N 1
ATOM 688 C CA . ASP A 1 86 ? 15.196 5.808 -21.751 1.00 88.50 86 ASP A CA 1
ATOM 689 C C . ASP A 1 86 ? 15.005 4.362 -21.247 1.00 88.50 86 ASP A C 1
ATOM 691 O O . ASP A 1 86 ? 15.344 4.043 -20.099 1.00 88.50 86 ASP A O 1
ATOM 695 N N . PRO A 1 87 ? 14.498 3.456 -22.104 1.00 83.56 87 PRO A N 1
ATOM 696 C CA . PRO A 1 87 ? 14.306 2.048 -21.755 1.00 83.56 87 PRO A CA 1
ATOM 697 C C . PRO A 1 87 ? 15.604 1.305 -21.411 1.00 83.56 87 PRO A C 1
ATOM 699 O O . PRO A 1 87 ? 15.569 0.314 -20.686 1.00 83.56 87 PRO A O 1
ATOM 702 N N . ASN A 1 88 ? 16.756 1.782 -21.897 1.00 81.38 88 ASN A N 1
ATOM 703 C CA . ASN A 1 88 ? 18.058 1.153 -21.659 1.00 81.38 88 ASN A CA 1
ATOM 704 C C . ASN A 1 88 ? 18.754 1.699 -20.399 1.00 81.38 88 ASN A C 1
ATOM 706 O O . ASN A 1 88 ? 19.867 1.280 -20.067 1.00 81.38 88 ASN A O 1
ATOM 710 N N . SER A 1 89 ? 18.111 2.627 -19.684 1.00 80.06 89 SER A N 1
ATOM 711 C CA . SER A 1 89 ? 18.658 3.233 -18.478 1.00 80.06 89 SER A CA 1
ATOM 712 C C . SER A 1 89 ? 18.877 2.195 -17.376 1.00 80.06 89 SER A C 1
ATOM 714 O O . SER A 1 89 ? 17.959 1.496 -16.938 1.00 80.06 89 SER A O 1
ATOM 716 N N . THR A 1 90 ? 20.079 2.168 -16.800 1.00 81.81 90 THR A N 1
ATOM 717 C CA . THR A 1 90 ? 20.392 1.302 -15.648 1.00 81.81 90 THR A CA 1
ATOM 718 C C . THR A 1 90 ? 19.670 1.723 -14.362 1.00 81.81 90 THR A C 1
ATOM 720 O O . THR A 1 90 ? 19.674 0.978 -13.379 1.00 81.81 90 THR A O 1
ATOM 723 N N . THR A 1 91 ? 19.000 2.882 -14.363 1.00 80.81 91 THR A N 1
ATOM 724 C CA . THR A 1 91 ? 18.244 3.428 -13.227 1.00 80.81 91 THR A CA 1
ATOM 725 C C . THR A 1 91 ? 17.218 2.434 -12.695 1.00 80.81 91 THR A C 1
ATOM 727 O O . THR A 1 91 ? 17.097 2.265 -11.479 1.00 80.81 91 THR A O 1
ATOM 730 N N . LEU A 1 92 ? 16.490 1.751 -13.581 1.00 79.12 92 LEU A N 1
ATOM 731 C CA . LEU A 1 92 ? 15.445 0.822 -13.164 1.00 79.12 92 LEU A CA 1
ATOM 732 C C . LEU A 1 92 ? 16.033 -0.442 -12.523 1.00 79.12 92 LEU A C 1
ATOM 734 O O . LEU A 1 92 ? 15.531 -0.911 -11.503 1.00 79.12 92 LEU A O 1
ATOM 738 N N . VAL A 1 93 ? 17.144 -0.936 -13.076 1.00 81.88 93 VAL A N 1
ATOM 739 C CA . VAL A 1 93 ? 17.895 -2.084 -12.549 1.00 81.88 93 VAL A CA 1
ATOM 740 C C . VAL A 1 93 ? 18.453 -1.761 -11.163 1.00 81.88 93 VAL A C 1
ATOM 742 O O . VAL A 1 93 ? 18.248 -2.527 -10.221 1.00 81.88 93 VAL A O 1
ATOM 745 N N . ALA A 1 94 ? 19.080 -0.592 -11.003 1.00 87.38 94 ALA A N 1
ATOM 746 C CA . ALA A 1 94 ? 19.625 -0.136 -9.725 1.00 87.38 94 ALA A CA 1
ATOM 747 C C . ALA A 1 94 ? 18.538 0.036 -8.647 1.00 87.38 94 ALA A C 1
ATOM 749 O O . ALA A 1 94 ? 18.776 -0.225 -7.469 1.00 87.38 94 ALA A O 1
ATOM 750 N N . ASN A 1 95 ? 17.324 0.428 -9.048 1.00 89.94 95 ASN A N 1
ATOM 751 C CA . ASN A 1 95 ? 16.189 0.641 -8.148 1.00 89.94 95 ASN A CA 1
ATOM 752 C C . ASN A 1 95 ? 15.215 -0.547 -8.078 1.00 89.94 95 ASN A C 1
ATOM 754 O O . ASN A 1 95 ? 14.152 -0.425 -7.460 1.00 89.94 95 ASN A O 1
ATOM 758 N N . LYS A 1 96 ? 15.557 -1.708 -8.654 1.00 90.56 96 LYS A N 1
ATOM 759 C CA . LYS A 1 96 ? 14.652 -2.864 -8.762 1.00 90.56 96 LYS A CA 1
ATOM 760 C C . LYS A 1 96 ? 14.010 -3.272 -7.425 1.00 90.56 96 LYS A C 1
ATOM 762 O O . LYS A 1 96 ? 12.785 -3.393 -7.390 1.00 90.56 96 LYS A O 1
ATOM 767 N N . PRO A 1 97 ? 14.733 -3.401 -6.292 1.00 91.81 97 PRO A N 1
ATOM 768 C CA . PRO A 1 97 ? 14.101 -3.750 -5.014 1.00 91.81 97 PRO A CA 1
ATOM 769 C C . PRO A 1 97 ? 13.019 -2.751 -4.579 1.00 91.81 97 PRO A C 1
ATOM 771 O O . PRO A 1 97 ? 11.982 -3.134 -4.034 1.00 91.81 97 PRO A O 1
ATOM 774 N N . PHE A 1 98 ? 13.243 -1.463 -4.845 1.00 91.75 98 PHE A N 1
ATOM 775 C CA . PHE A 1 98 ? 12.305 -0.401 -4.509 1.00 91.75 98 PHE A CA 1
ATOM 776 C C . PHE A 1 98 ? 11.110 -0.358 -5.469 1.00 91.75 98 PHE A C 1
ATOM 778 O O . PHE A 1 98 ? 9.980 -0.169 -5.015 1.00 91.75 98 PHE A O 1
ATOM 785 N N . LEU A 1 99 ? 11.329 -0.616 -6.763 1.00 94.12 99 LEU A N 1
ATOM 786 C CA . LEU A 1 99 ? 10.269 -0.792 -7.758 1.00 94.12 99 LEU A CA 1
ATOM 787 C C . LEU A 1 99 ? 9.321 -1.929 -7.356 1.00 94.12 99 LEU A C 1
ATOM 789 O O . LEU A 1 99 ? 8.120 -1.709 -7.205 1.00 94.12 99 LEU A O 1
ATOM 793 N N . LEU A 1 100 ? 9.865 -3.124 -7.105 1.00 93.94 100 LEU A N 1
ATOM 794 C CA . LEU A 1 100 ? 9.087 -4.307 -6.722 1.00 93.94 100 LEU A CA 1
ATOM 795 C C . LEU A 1 100 ? 8.280 -4.067 -5.441 1.00 93.94 100 LEU A C 1
ATOM 797 O O . LEU A 1 100 ? 7.112 -4.456 -5.353 1.00 93.94 100 LEU A O 1
ATOM 801 N N . ARG A 1 101 ? 8.890 -3.397 -4.454 1.00 92.81 101 ARG A N 1
ATOM 802 C CA . ARG A 1 101 ? 8.212 -3.008 -3.213 1.00 92.81 101 ARG A CA 1
ATOM 803 C C . ARG A 1 101 ? 7.068 -2.040 -3.485 1.00 92.81 101 ARG A C 1
ATOM 805 O O . ARG A 1 101 ? 5.980 -2.233 -2.956 1.00 92.81 101 ARG A O 1
ATOM 812 N N . SER A 1 102 ? 7.308 -1.015 -4.295 1.00 95.38 102 SER A N 1
ATOM 813 C CA . SER A 1 102 ? 6.311 0.017 -4.570 1.00 95.38 102 SER A CA 1
ATOM 814 C C . SER A 1 102 ? 5.127 -0.549 -5.357 1.00 95.38 102 SER A C 1
ATOM 816 O O . SER A 1 102 ? 3.989 -0.279 -4.984 1.00 95.38 102 SER A O 1
ATOM 818 N N . LEU A 1 103 ? 5.372 -1.407 -6.358 1.00 95.38 103 LEU A N 1
ATOM 819 C CA . LEU A 1 103 ? 4.326 -2.107 -7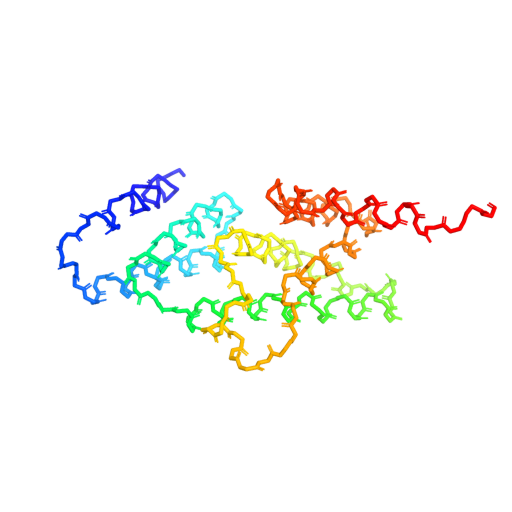.121 1.00 95.38 103 LEU A CA 1
ATOM 820 C C . LEU A 1 103 ? 3.405 -2.911 -6.203 1.00 95.38 103 LEU A C 1
ATOM 822 O O . LEU A 1 103 ? 2.182 -2.773 -6.250 1.00 95.38 103 LEU A O 1
ATOM 826 N N . PHE A 1 104 ? 4.003 -3.724 -5.330 1.00 93.94 104 PHE A N 1
ATOM 827 C CA . PHE A 1 104 ? 3.246 -4.553 -4.403 1.00 93.94 104 PHE A CA 1
ATOM 828 C C . PHE A 1 104 ? 2.455 -3.711 -3.395 1.00 93.94 104 PHE A C 1
ATOM 830 O O . PHE A 1 104 ? 1.268 -3.955 -3.190 1.00 93.94 104 PHE A O 1
ATOM 837 N N . THR A 1 105 ? 3.094 -2.716 -2.774 1.00 95.25 105 THR A N 1
ATOM 838 C CA . THR A 1 105 ? 2.463 -1.902 -1.728 1.00 95.25 105 THR A CA 1
ATOM 839 C C . THR A 1 105 ? 1.330 -1.039 -2.276 1.00 95.25 105 THR A C 1
ATOM 841 O O . THR A 1 105 ? 0.281 -0.975 -1.644 1.00 95.25 105 THR A O 1
ATOM 844 N N . VAL A 1 106 ? 1.491 -0.423 -3.454 1.00 96.50 106 VAL A N 1
ATOM 845 C CA . VAL A 1 106 ? 0.422 0.365 -4.094 1.00 96.50 106 VAL A CA 1
ATOM 846 C C . VAL A 1 106 ? -0.791 -0.513 -4.392 1.00 96.50 106 VAL A C 1
ATOM 848 O O . VAL A 1 106 ? -1.902 -0.148 -4.016 1.00 96.50 106 VAL A O 1
ATOM 851 N N . GLY A 1 107 ? -0.590 -1.693 -4.987 1.00 93.75 107 GLY A N 1
ATOM 852 C CA . GLY A 1 107 ? -1.690 -2.620 -5.262 1.00 93.75 107 GLY A CA 1
ATOM 853 C C . GLY A 1 107 ? -2.350 -3.182 -3.997 1.00 93.75 107 GLY A C 1
ATOM 854 O O . GLY A 1 107 ? -3.569 -3.335 -3.946 1.00 93.75 107 GLY A O 1
ATOM 855 N N . ALA A 1 108 ? -1.570 -3.452 -2.944 1.00 93.75 108 ALA A N 1
ATOM 856 C CA . ALA A 1 108 ? -2.111 -3.877 -1.654 1.00 93.75 108 ALA A CA 1
ATOM 857 C C . ALA A 1 108 ? -2.961 -2.773 -1.011 1.00 93.75 108 ALA A C 1
ATOM 859 O O . ALA A 1 108 ? -4.079 -3.043 -0.585 1.00 93.75 108 ALA A O 1
ATOM 860 N N . LEU A 1 109 ? -2.471 -1.532 -0.975 1.00 95.75 109 LEU A N 1
ATOM 861 C CA . LEU A 1 109 ? -3.217 -0.396 -0.431 1.00 95.75 109 LEU A CA 1
ATOM 862 C C . LEU A 1 109 ? -4.509 -0.150 -1.219 1.00 95.75 109 LEU A C 1
ATOM 864 O O . LEU A 1 109 ? -5.576 -0.076 -0.619 1.00 95.75 109 LEU A O 1
ATOM 868 N N . ALA A 1 110 ? -4.437 -0.125 -2.553 1.00 94.38 110 ALA A N 1
ATOM 869 C CA . ALA A 1 110 ? -5.594 0.102 -3.424 1.00 94.38 110 ALA A CA 1
ATOM 870 C C . ALA A 1 110 ? -6.672 -0.994 -3.327 1.00 94.38 110 ALA A C 1
ATOM 872 O O . ALA A 1 110 ? -7.793 -0.806 -3.787 1.00 94.38 110 ALA A O 1
ATOM 873 N N . ARG A 1 111 ? -6.355 -2.150 -2.732 1.00 91.06 111 ARG A N 1
ATOM 874 C CA . ARG A 1 111 ? -7.329 -3.215 -2.458 1.00 91.06 111 ARG A CA 1
ATOM 875 C C . ARG A 1 111 ? -8.160 -2.960 -1.204 1.00 91.06 111 ARG A C 1
ATOM 877 O O . ARG A 1 111 ? -9.289 -3.433 -1.133 1.00 91.06 111 ARG A O 1
ATOM 884 N N . HIS A 1 112 ? -7.581 -2.297 -0.208 1.00 93.62 112 HIS A N 1
ATOM 885 C CA . HIS A 1 112 ? -8.207 -2.098 1.101 1.00 93.62 112 HIS A CA 1
ATOM 886 C C . HIS A 1 112 ? -8.724 -0.670 1.303 1.00 93.62 112 HIS A C 1
ATOM 888 O O . HIS A 1 112 ? -9.525 -0.452 2.206 1.00 93.62 112 HIS A O 1
ATOM 894 N N . PHE A 1 113 ? -8.301 0.280 0.469 1.00 95.19 113 PHE A N 1
ATOM 895 C CA . PHE A 1 113 ? -8.691 1.683 0.547 1.00 95.19 113 PHE A CA 1
ATOM 896 C C . PHE A 1 113 ? -9.244 2.166 -0.790 1.00 95.19 113 PHE A C 1
ATOM 898 O O . PHE A 1 113 ? -8.605 1.988 -1.82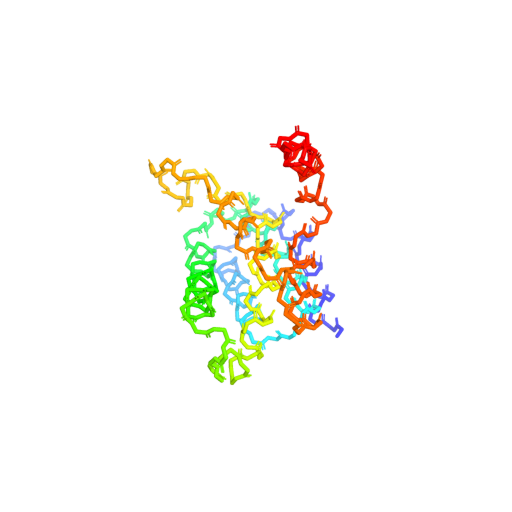9 1.00 95.19 113 PHE A O 1
ATOM 905 N N . ASP A 1 114 ? -10.410 2.809 -0.746 1.00 94.00 114 ASP A N 1
ATOM 906 C CA . ASP A 1 114 ? -10.961 3.515 -1.896 1.00 94.00 114 ASP A CA 1
ATOM 907 C C . ASP A 1 114 ? -10.387 4.935 -1.949 1.00 94.00 114 ASP A C 1
ATOM 909 O O . ASP A 1 114 ? -10.868 5.859 -1.298 1.00 94.00 114 ASP A O 1
ATOM 913 N N . PHE A 1 115 ? -9.318 5.099 -2.725 1.00 94.94 115 PHE A N 1
ATOM 914 C CA . PHE A 1 115 ? -8.641 6.384 -2.897 1.00 94.94 115 PHE A CA 1
ATOM 915 C C . PHE A 1 115 ? -9.434 7.403 -3.728 1.00 94.94 115 PHE A C 1
ATOM 917 O O . PHE A 1 115 ? -8.973 8.535 -3.887 1.00 94.94 115 PHE A O 1
ATOM 924 N N . ASP A 1 116 ? -10.599 7.027 -4.264 1.00 93.62 116 ASP A N 1
ATOM 925 C CA . ASP A 1 116 ? -11.508 7.956 -4.930 1.00 93.62 116 ASP A CA 1
ATOM 926 C C . ASP A 1 116 ? -12.473 8.667 -3.977 1.00 93.62 116 ASP A C 1
ATOM 928 O O . ASP A 1 116 ? -13.167 9.585 -4.417 1.00 93.62 116 ASP A O 1
ATOM 932 N N . LEU A 1 117 ? -12.485 8.309 -2.691 1.00 92.94 117 LEU A N 1
ATOM 933 C CA . LEU A 1 117 ? -13.240 9.031 -1.669 1.00 92.94 117 LEU A CA 1
ATOM 934 C C . LEU A 1 117 ? -12.696 10.457 -1.458 1.00 92.94 117 LEU A C 1
ATOM 936 O O . LEU A 1 117 ? -11.488 10.712 -1.567 1.00 92.94 117 LEU A O 1
ATOM 940 N N . GLU A 1 118 ? -13.587 11.398 -1.130 1.00 92.81 118 GLU A N 1
ATOM 941 C CA . GLU A 1 118 ? -13.231 12.810 -0.919 1.00 92.81 118 GLU A CA 1
ATOM 942 C C . GLU A 1 118 ? -12.249 12.989 0.249 1.00 92.81 118 GLU A C 1
ATOM 944 O O . GLU A 1 118 ? -11.392 13.871 0.214 1.00 92.81 118 GLU A O 1
ATOM 949 N N . GLU A 1 119 ? -12.288 12.109 1.247 1.00 92.88 119 GLU A N 1
ATOM 950 C CA . GLU A 1 119 ? -11.374 12.096 2.389 1.00 92.88 119 GLU A CA 1
ATOM 951 C C . GLU A 1 119 ? -9.910 11.864 1.984 1.00 92.88 119 GLU A C 1
ATOM 953 O O . GLU A 1 119 ? -8.995 12.268 2.709 1.00 92.88 119 GLU A O 1
ATOM 958 N N . PHE A 1 120 ? -9.678 11.237 0.825 1.00 92.44 120 PHE A N 1
ATOM 959 C CA . PHE A 1 120 ? -8.349 11.020 0.260 1.00 92.44 120 PHE A CA 1
ATOM 960 C C . PHE A 1 120 ? -7.944 12.126 -0.713 1.00 92.44 120 PHE A C 1
ATOM 962 O O . PHE A 1 120 ? -6.903 12.762 -0.531 1.00 92.44 120 PHE A O 1
ATOM 969 N N . LYS A 1 121 ? -8.742 12.352 -1.762 1.00 90.38 121 LYS A N 1
ATOM 970 C CA . LYS A 1 121 ? -8.354 13.228 -2.883 1.00 90.38 121 LYS A CA 1
ATOM 971 C C . LYS A 1 121 ? -8.926 14.646 -2.813 1.00 90.38 121 LYS A C 1
ATOM 973 O O . LYS A 1 121 ? -8.604 15.474 -3.670 1.00 90.38 121 LYS A O 1
ATOM 978 N N . GLY A 1 122 ? -9.752 14.943 -1.811 1.00 90.88 122 GLY A N 1
ATOM 979 C CA . GLY A 1 122 ? -10.491 16.197 -1.708 1.00 90.88 122 GLY A CA 1
ATOM 980 C C . GLY A 1 122 ? -11.435 16.391 -2.894 1.00 90.88 122 GLY A C 1
ATOM 981 O O . GLY A 1 122 ? -12.010 15.444 -3.419 1.00 90.88 122 GLY A O 1
ATOM 982 N N . THR A 1 123 ? -11.534 17.627 -3.378 1.00 89.56 123 THR A N 1
ATOM 983 C CA . THR A 1 123 ? -12.383 18.006 -4.522 1.00 89.56 123 THR A CA 1
ATOM 984 C C . THR A 1 123 ? -11.769 17.672 -5.888 1.00 89.56 123 THR A C 1
ATOM 986 O O . THR A 1 123 ? -12.280 18.095 -6.931 1.00 89.56 123 THR A O 1
ATOM 989 N N . ASN A 1 124 ? -10.652 16.938 -5.916 1.00 89.62 124 ASN A N 1
ATOM 990 C CA . ASN A 1 124 ? -9.984 16.578 -7.156 1.00 89.62 124 ASN A CA 1
ATOM 991 C C . ASN A 1 124 ? -10.835 15.582 -7.963 1.00 89.62 124 ASN A C 1
ATOM 993 O O . ASN A 1 124 ? -11.161 14.494 -7.494 1.00 89.62 124 ASN A O 1
ATOM 997 N N . LYS A 1 125 ? -11.148 15.934 -9.214 1.00 90.25 125 LYS A N 1
ATOM 998 C CA . LYS A 1 125 ? -11.942 15.096 -10.127 1.00 90.25 125 LYS A CA 1
ATOM 999 C C . LYS A 1 125 ? -11.164 13.921 -10.725 1.00 90.25 125 LYS A C 1
ATOM 1001 O O . LYS A 1 125 ? -11.766 13.083 -11.387 1.00 90.25 125 LYS A O 1
ATOM 1006 N N . VAL A 1 126 ? -9.847 13.852 -10.521 1.00 91.94 126 VAL A N 1
ATOM 1007 C CA . VAL A 1 126 ? -9.023 12.735 -11.000 1.00 91.94 126 VAL A CA 1
ATOM 1008 C C . VAL A 1 126 ? -9.505 11.427 -10.375 1.00 91.94 126 VAL A C 1
ATOM 1010 O O . VAL A 1 126 ? -9.746 11.348 -9.170 1.00 91.94 126 VAL A O 1
ATOM 1013 N N . VAL A 1 127 ? -9.629 10.397 -11.208 1.00 93.06 127 VAL A N 1
ATOM 1014 C CA . VAL A 1 127 ? -9.987 9.041 -10.793 1.00 93.06 127 VAL A CA 1
ATOM 1015 C C . VAL A 1 127 ? -8.702 8.283 -10.441 1.00 93.06 127 VAL A C 1
ATOM 1017 O O . VAL A 1 127 ? -7.929 7.884 -11.313 1.00 93.06 127 VAL A O 1
ATOM 1020 N N . ILE A 1 128 ? -8.421 8.133 -9.146 1.00 93.62 128 ILE A N 1
ATOM 1021 C CA . ILE A 1 128 ? -7.147 7.597 -8.645 1.00 93.62 128 ILE A CA 1
ATOM 1022 C C . ILE A 1 128 ? -7.018 6.110 -8.974 1.00 93.62 128 ILE A C 1
ATOM 1024 O O . ILE A 1 128 ? -5.935 5.668 -9.366 1.00 93.62 128 ILE A O 1
ATOM 1028 N N . LYS A 1 129 ? -8.111 5.338 -8.895 1.00 90.56 129 LYS A N 1
ATOM 1029 C CA . LYS A 1 129 ? -8.095 3.910 -9.253 1.00 90.56 129 LYS A CA 1
ATOM 1030 C C . LYS A 1 129 ? -7.665 3.672 -10.704 1.00 90.56 129 LYS A C 1
ATOM 1032 O O . LYS A 1 129 ? -6.904 2.744 -10.963 1.00 90.56 129 LYS A O 1
ATOM 1037 N N . GLU A 1 130 ? -8.089 4.533 -11.634 1.00 90.88 130 GLU A N 1
ATOM 1038 C CA . GLU A 1 130 ? -7.707 4.453 -13.050 1.00 90.88 130 GLU A CA 1
ATOM 1039 C C . GLU A 1 130 ? -6.219 4.740 -13.219 1.00 90.88 130 GLU A C 1
ATOM 1041 O O . GLU A 1 130 ? -5.514 4.005 -13.904 1.00 90.88 130 GLU A O 1
ATOM 1046 N N . LYS A 1 131 ? -5.698 5.743 -12.509 1.00 94.38 131 LYS A N 1
ATOM 1047 C CA . LYS A 1 131 ? -4.271 6.070 -12.550 1.00 94.38 131 LYS A CA 1
ATOM 1048 C C . LYS A 1 131 ? -3.390 4.969 -11.965 1.00 94.38 131 LYS A C 1
ATOM 1050 O O . LYS A 1 131 ? -2.335 4.668 -12.522 1.00 94.38 131 LYS A O 1
ATOM 1055 N N . VAL A 1 132 ? -3.827 4.324 -10.884 1.00 94.06 132 VAL A N 1
ATOM 1056 C CA . VAL A 1 132 ? -3.155 3.134 -10.342 1.00 94.06 132 VAL A CA 1
ATOM 1057 C C . VAL A 1 132 ? -3.197 1.982 -11.347 1.00 94.06 132 VAL A C 1
ATOM 1059 O O . VAL A 1 132 ? -2.173 1.335 -11.564 1.00 94.06 132 VAL A O 1
ATOM 1062 N N . LEU A 1 133 ? -4.345 1.748 -11.989 1.00 91.06 133 LEU A N 1
ATOM 1063 C CA . LEU A 1 133 ? -4.508 0.704 -13.000 1.00 91.06 133 LEU A CA 1
ATOM 1064 C C . LEU A 1 133 ? -3.574 0.928 -14.199 1.00 91.06 133 LEU A C 1
ATOM 1066 O O . LEU A 1 133 ? -2.796 0.036 -14.529 1.00 91.06 133 LEU A O 1
ATOM 1070 N N . GLU A 1 134 ? -3.588 2.121 -14.799 1.00 93.31 134 GLU A N 1
ATOM 1071 C CA . GLU A 1 134 ? -2.697 2.515 -15.903 1.00 93.31 134 GLU A CA 1
ATOM 1072 C C . GLU A 1 134 ? -1.217 2.302 -15.547 1.00 93.31 134 GLU A C 1
ATOM 1074 O O . GLU A 1 134 ? -0.412 1.858 -16.369 1.00 93.31 134 GLU A O 1
ATOM 1079 N N . LEU A 1 135 ? -0.839 2.644 -14.314 1.00 94.94 135 LEU A N 1
ATOM 1080 C CA . LEU A 1 135 ? 0.529 2.515 -13.828 1.00 94.94 135 LEU A CA 1
ATOM 1081 C C . LEU A 1 135 ? 0.938 1.049 -13.658 1.00 94.94 135 LEU A C 1
ATOM 1083 O O . LEU A 1 135 ? 2.029 0.673 -14.078 1.00 94.94 135 LEU A O 1
ATOM 1087 N N . LEU A 1 136 ? 0.079 0.212 -13.077 1.00 93.38 136 LEU A N 1
ATOM 1088 C CA . LEU A 1 136 ? 0.363 -1.213 -12.913 1.00 93.38 136 LEU A CA 1
ATOM 1089 C C . LEU A 1 136 ? 0.381 -1.941 -14.267 1.00 93.38 136 LEU A C 1
ATOM 1091 O O . LEU A 1 136 ? 1.310 -2.706 -14.514 1.00 93.38 136 LEU A O 1
ATOM 1095 N N . LEU A 1 137 ? -0.569 -1.654 -15.167 1.00 92.75 137 LEU A N 1
ATOM 1096 C CA . LEU A 1 137 ? -0.621 -2.212 -16.529 1.00 92.75 137 LEU A CA 1
ATOM 1097 C C . LEU A 1 137 ? 0.605 -1.848 -17.375 1.00 92.75 137 LEU A C 1
ATOM 1099 O O . LEU A 1 137 ? 1.024 -2.620 -18.234 1.00 92.75 137 LEU A O 1
ATOM 1103 N N . TYR A 1 138 ? 1.214 -0.688 -17.138 1.00 94.25 138 TYR A N 1
ATOM 1104 C CA . TYR A 1 138 ? 2.482 -0.349 -17.777 1.00 94.25 138 TYR A CA 1
ATOM 1105 C C . TYR A 1 138 ? 3.579 -1.361 -17.410 1.00 94.25 138 TYR A C 1
ATOM 1107 O O . TYR A 1 138 ? 4.237 -1.923 -18.285 1.00 94.25 138 TYR A O 1
ATOM 1115 N N . PHE A 1 139 ? 3.732 -1.660 -16.118 1.00 93.50 139 PHE A N 1
ATOM 1116 C CA . PHE A 1 139 ? 4.776 -2.564 -15.629 1.00 93.50 139 PHE A CA 1
ATOM 1117 C C . PHE A 1 139 ? 4.499 -4.050 -15.905 1.00 93.50 139 PHE A C 1
ATOM 1119 O O . PHE A 1 139 ? 5.425 -4.852 -15.820 1.00 93.50 139 PHE A O 1
ATOM 1126 N N . THR A 1 140 ? 3.283 -4.445 -16.304 1.00 92.69 140 THR A N 1
ATOM 1127 C CA . THR A 1 140 ? 3.036 -5.823 -16.775 1.00 92.69 140 THR A CA 1
ATOM 1128 C C . THR A 1 140 ? 3.675 -6.112 -18.132 1.00 92.69 140 THR A C 1
ATOM 1130 O O . THR A 1 140 ? 3.834 -7.276 -18.488 1.00 92.69 140 THR A O 1
ATOM 1133 N N . LYS A 1 141 ? 4.032 -5.072 -18.898 1.00 90.19 141 LYS A N 1
ATOM 1134 C CA . LYS A 1 141 ? 4.699 -5.183 -20.206 1.00 90.19 141 LYS A CA 1
ATOM 1135 C C . LYS A 1 141 ? 6.228 -5.070 -20.115 1.00 90.19 141 LYS A C 1
ATOM 1137 O O . LYS A 1 141 ? 6.898 -5.122 -21.137 1.00 90.19 141 LYS A O 1
ATOM 1142 N N . HIS A 1 142 ? 6.770 -4.893 -18.912 1.00 90.62 142 HIS A N 1
ATOM 1143 C CA . HIS A 1 142 ? 8.204 -4.736 -18.670 1.00 90.62 142 HIS A CA 1
ATOM 1144 C C . HIS A 1 142 ? 8.973 -6.029 -18.971 1.00 90.62 142 HIS A C 1
ATOM 1146 O O . HIS A 1 142 ? 8.433 -7.085 -18.703 1.00 90.62 142 HIS A O 1
ATOM 1152 N N . GLU A 1 143 ? 10.217 -5.997 -19.454 1.00 89.56 143 GLU A N 1
ATOM 1153 C CA . GLU A 1 143 ? 10.954 -7.218 -19.847 1.00 89.56 143 GLU A CA 1
ATOM 1154 C C . GLU A 1 143 ? 11.286 -8.153 -18.667 1.00 89.56 143 GLU A C 1
ATOM 1156 O O . GLU A 1 143 ? 11.186 -9.372 -18.786 1.00 89.56 143 GLU A O 1
ATOM 1161 N N . ASP A 1 144 ? 11.620 -7.585 -17.505 1.00 90.75 144 ASP A N 1
ATOM 1162 C CA . ASP A 1 144 ? 11.923 -8.328 -16.273 1.00 90.75 144 ASP A CA 1
ATOM 1163 C C . ASP A 1 144 ? 10.691 -9.039 -15.672 1.00 90.75 144 ASP A C 1
ATOM 1165 O O . ASP A 1 144 ? 9.720 -8.401 -15.255 1.00 90.75 144 ASP A O 1
ATOM 1169 N N . GLU A 1 145 ? 10.764 -10.367 -15.561 1.00 91.31 145 GLU A N 1
ATOM 1170 C CA . GLU A 1 145 ? 9.675 -11.228 -15.071 1.00 91.31 145 GLU A CA 1
ATOM 1171 C C . GLU A 1 145 ? 9.256 -10.960 -13.618 1.00 91.31 145 GLU A C 1
ATOM 1173 O O . GLU A 1 145 ? 8.078 -11.103 -13.269 1.00 91.31 145 GLU A O 1
ATOM 1178 N N . GLU A 1 146 ? 10.174 -10.538 -12.741 1.00 92.00 146 GLU A N 1
ATOM 1179 C CA . GLU A 1 146 ? 9.801 -10.206 -11.364 1.00 92.00 146 GLU A CA 1
ATOM 1180 C C . GLU A 1 146 ? 8.962 -8.931 -11.329 1.00 92.00 146 GLU A C 1
ATOM 1182 O O . GLU A 1 146 ? 7.977 -8.867 -10.586 1.00 92.00 146 GLU A O 1
ATOM 1187 N N . VAL A 1 147 ? 9.312 -7.938 -12.154 1.00 93.25 147 VAL A N 1
ATOM 1188 C CA . VAL A 1 147 ? 8.544 -6.692 -12.302 1.00 93.25 147 VAL A CA 1
ATOM 1189 C C . VAL A 1 147 ? 7.140 -6.997 -12.819 1.00 93.25 147 VAL A C 1
ATOM 1191 O O . VAL A 1 147 ? 6.168 -6.584 -12.176 1.00 93.25 147 VAL A O 1
ATOM 1194 N N . LYS A 1 148 ? 7.020 -7.804 -13.888 1.00 92.75 148 LYS A N 1
ATOM 1195 C CA . LYS A 1 148 ? 5.718 -8.268 -14.403 1.00 92.75 148 LYS A CA 1
ATOM 1196 C C . LYS A 1 148 ? 4.902 -8.940 -13.305 1.00 92.75 148 LYS A C 1
ATOM 1198 O O . LYS A 1 148 ? 3.755 -8.572 -13.054 1.00 92.75 148 LYS A O 1
ATOM 1203 N N . THR A 1 149 ? 5.514 -9.888 -12.597 1.00 91.25 149 THR A N 1
ATOM 1204 C CA . THR A 1 149 ? 4.854 -10.657 -11.538 1.00 91.25 149 THR A CA 1
ATOM 1205 C C . THR A 1 149 ? 4.337 -9.748 -10.422 1.00 91.25 149 THR A C 1
ATOM 1207 O O . THR A 1 149 ? 3.203 -9.913 -9.970 1.00 91.25 149 THR A O 1
ATOM 1210 N N . LYS A 1 150 ? 5.122 -8.759 -9.966 1.00 92.06 150 LYS A N 1
ATOM 1211 C CA . LYS A 1 150 ? 4.666 -7.817 -8.926 1.00 92.06 150 LYS A CA 1
ATOM 1212 C C . LYS A 1 150 ? 3.559 -6.896 -9.411 1.00 92.06 150 LYS A C 1
ATOM 1214 O O . LYS A 1 150 ? 2.633 -6.651 -8.639 1.00 92.06 150 LYS A O 1
ATOM 1219 N N . ALA A 1 151 ? 3.625 -6.425 -10.654 1.00 93.00 151 ALA A N 1
ATOM 1220 C CA . ALA A 1 151 ? 2.560 -5.627 -11.247 1.00 93.00 151 ALA A CA 1
ATOM 1221 C C . ALA A 1 151 ? 1.242 -6.422 -11.308 1.00 93.00 151 ALA A C 1
ATOM 1223 O O . ALA A 1 151 ? 0.218 -5.944 -10.822 1.00 93.00 151 ALA A O 1
ATOM 1224 N N . ILE A 1 152 ? 1.285 -7.676 -11.773 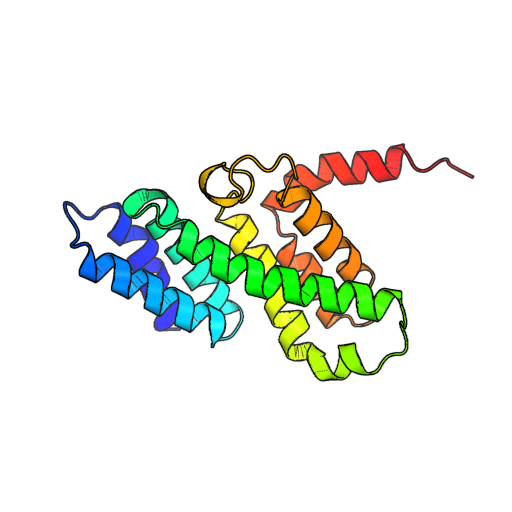1.00 89.94 152 ILE A N 1
ATOM 1225 C CA . ILE A 1 152 ? 0.121 -8.578 -11.832 1.00 89.94 152 ILE A CA 1
ATOM 1226 C C . ILE A 1 152 ? -0.447 -8.870 -10.433 1.00 89.94 152 ILE A C 1
ATOM 1228 O O . ILE A 1 152 ? -1.660 -8.839 -10.233 1.00 89.94 152 ILE A O 1
ATOM 1232 N N . ILE A 1 153 ? 0.405 -9.121 -9.433 1.00 89.50 153 ILE A N 1
ATOM 1233 C CA . ILE A 1 153 ? -0.046 -9.315 -8.043 1.00 89.50 153 ILE A CA 1
ATOM 1234 C C . ILE A 1 153 ? -0.715 -8.043 -7.499 1.00 89.50 153 ILE A C 1
ATOM 1236 O O . ILE A 1 153 ? -1.738 -8.125 -6.805 1.00 89.50 153 ILE A O 1
ATOM 1240 N N . GLY A 1 154 ? -0.147 -6.874 -7.811 1.00 86.19 154 GLY A N 1
ATOM 1241 C CA . GLY A 1 154 ? -0.704 -5.571 -7.454 1.00 86.1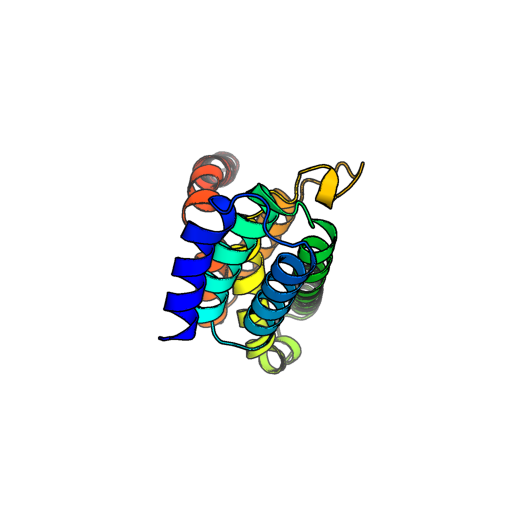9 154 GLY A CA 1
ATOM 1242 C C . GLY A 1 154 ? -2.093 -5.352 -8.056 1.00 86.19 154 GLY A C 1
ATOM 1243 O O . GLY A 1 154 ? -2.994 -4.905 -7.353 1.00 86.19 154 GLY A O 1
ATOM 1244 N N . LEU A 1 155 ? -2.298 -5.791 -9.301 1.00 83.88 155 LEU A N 1
ATOM 1245 C CA . LEU A 1 155 ? -3.586 -5.789 -10.005 1.00 83.88 155 LEU A CA 1
ATOM 1246 C C . LEU A 1 155 ? -4.633 -6.767 -9.440 1.00 83.88 155 LEU A C 1
ATOM 1248 O O . LEU A 1 155 ? -5.692 -6.871 -10.037 1.00 83.88 155 LEU A O 1
ATOM 1252 N N . GLY A 1 156 ? -4.359 -7.523 -8.366 1.00 71.00 156 GLY A N 1
ATOM 1253 C CA . GLY A 1 156 ? -5.082 -8.752 -7.979 1.00 71.00 156 GLY A CA 1
ATOM 1254 C C . GLY A 1 156 ? -6.631 -8.767 -8.004 1.00 71.00 156 GLY A C 1
ATOM 1255 O O . GLY A 1 156 ? -7.304 -7.751 -8.115 1.00 71.00 156 GLY A O 1
ATOM 1256 N N . LYS A 1 157 ? -7.208 -9.974 -7.854 1.00 53.00 157 LYS A N 1
ATOM 1257 C CA . LYS A 1 157 ? -8.616 -10.382 -8.120 1.00 53.00 157 LYS A CA 1
ATOM 1258 C C . LY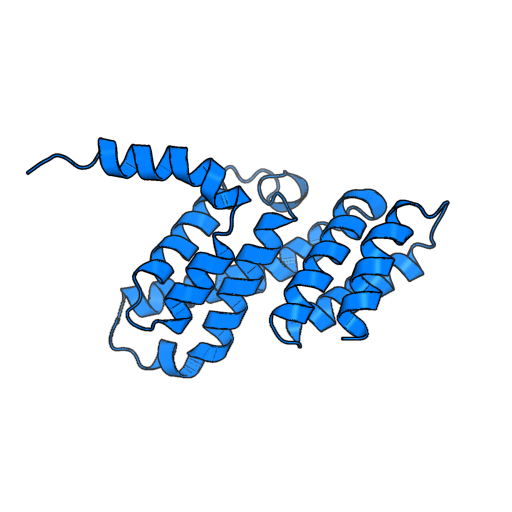S A 1 157 ? -9.745 -9.318 -8.090 1.00 53.00 157 LYS A C 1
ATOM 1260 O O . LYS A 1 157 ? -10.518 -9.320 -9.043 1.00 53.00 157 LYS A O 1
ATOM 1265 N N . PRO A 1 158 ? -9.909 -8.448 -7.073 1.00 47.47 158 PRO A N 1
ATOM 1266 C CA . PRO A 1 158 ? -10.975 -7.436 -7.078 1.00 47.47 158 PRO A CA 1
ATOM 1267 C C . PRO A 1 158 ? -10.809 -6.378 -8.180 1.00 47.47 158 PRO A C 1
ATOM 1269 O O . PRO A 1 158 ? -11.783 -5.994 -8.820 1.00 47.47 158 PRO A O 1
ATOM 1272 N N . ILE A 1 159 ? -9.567 -5.963 -8.452 1.00 49.66 159 ILE A N 1
ATOM 1273 C CA . ILE A 1 159 ? -9.239 -5.033 -9.540 1.00 49.66 159 ILE A CA 1
ATOM 1274 C C . ILE A 1 159 ? -9.414 -5.757 -10.883 1.00 49.66 159 ILE A C 1
ATOM 1276 O O . ILE A 1 159 ? -9.998 -5.183 -11.793 1.00 49.66 159 ILE A O 1
ATOM 1280 N N . VAL A 1 160 ? -9.059 -7.051 -10.974 1.00 45.41 160 VAL A N 1
ATOM 1281 C CA . VAL A 1 160 ? -9.312 -7.900 -12.161 1.00 45.41 160 VAL A CA 1
ATOM 1282 C C . VAL A 1 160 ? -10.807 -8.038 -12.501 1.00 45.41 160 VAL A C 1
ATOM 1284 O O . VAL A 1 160 ? -11.162 -8.089 -13.675 1.00 45.41 160 VAL A O 1
ATOM 1287 N N . PHE A 1 161 ? -11.705 -8.084 -11.511 1.00 42.31 161 PHE A N 1
ATOM 1288 C CA . PHE A 1 161 ? -13.149 -8.200 -11.769 1.00 42.31 161 PHE A CA 1
ATOM 1289 C C . PHE A 1 161 ? -13.727 -6.924 -12.412 1.00 42.31 161 PHE A C 1
ATOM 1291 O O . PHE A 1 161 ? -14.556 -7.018 -13.312 1.00 42.31 161 PHE A O 1
ATOM 1298 N N . ASN A 1 162 ? -13.218 -5.743 -12.033 1.00 47.00 162 ASN A N 1
ATOM 1299 C CA . ASN A 1 162 ? -13.484 -4.484 -12.749 1.00 47.00 162 ASN A CA 1
ATOM 1300 C C . ASN A 1 162 ? -12.693 -4.389 -14.074 1.00 47.00 162 ASN A C 1
ATOM 1302 O O . ASN A 1 162 ? -13.146 -3.779 -15.039 1.00 47.00 162 ASN A O 1
ATOM 1306 N N . MET A 1 163 ? -11.531 -5.044 -14.154 1.00 43.16 163 MET A N 1
ATOM 1307 C CA . MET A 1 163 ? -10.674 -5.118 -15.342 1.00 43.16 163 MET A CA 1
ATOM 1308 C C . MET A 1 163 ? -11.259 -5.996 -16.455 1.00 43.16 163 MET A C 1
ATOM 1310 O O . MET A 1 163 ? -10.976 -5.723 -17.610 1.00 43.16 163 MET A O 1
ATOM 1314 N N . PHE A 1 164 ? -12.090 -7.009 -16.172 1.00 46.41 164 PHE A N 1
ATOM 1315 C CA . PHE A 1 164 ? -12.781 -7.758 -17.236 1.00 46.41 164 PHE A CA 1
ATOM 1316 C C . PHE A 1 164 ? -13.718 -6.862 -18.056 1.00 46.41 164 PHE A C 1
ATOM 1318 O O . PHE A 1 164 ? -13.878 -7.105 -19.246 1.00 46.41 164 PHE A O 1
ATOM 1325 N N . TYR A 1 165 ? -14.279 -5.803 -17.463 1.00 46.84 165 TYR A N 1
ATOM 1326 C CA . TYR A 1 165 ? -15.004 -4.775 -18.213 1.00 46.84 165 TYR A CA 1
ATOM 1327 C C . TYR A 1 165 ? -14.057 -3.916 -19.068 1.00 46.84 165 TYR A C 1
ATOM 1329 O O . TYR A 1 165 ? -14.350 -3.669 -20.232 1.00 46.84 165 TYR A O 1
ATOM 1337 N N . TYR A 1 166 ? -12.899 -3.519 -18.530 1.00 46.47 166 TYR A N 1
ATOM 1338 C CA . TYR A 1 166 ? -11.946 -2.630 -19.215 1.00 46.47 166 TYR A CA 1
ATOM 1339 C C . TYR A 1 166 ? -11.098 -3.317 -20.303 1.00 46.47 166 TYR A C 1
ATOM 1341 O O . TYR A 1 166 ? -10.954 -2.778 -21.392 1.00 46.47 166 TYR A O 1
ATOM 1349 N N . ILE A 1 167 ? -10.582 -4.526 -20.058 1.00 50.84 167 ILE A N 1
ATOM 1350 C CA . ILE A 1 167 ? -9.838 -5.325 -21.048 1.00 50.84 167 ILE A CA 1
ATOM 1351 C C . ILE A 1 167 ? -10.758 -5.784 -22.173 1.00 50.84 167 ILE A C 1
ATOM 1353 O O . ILE A 1 167 ? -10.341 -5.811 -23.324 1.00 50.84 167 ILE A O 1
ATOM 1357 N N . ARG A 1 168 ? -12.018 -6.115 -21.870 1.00 44.50 168 ARG A N 1
ATOM 1358 C CA . ARG A 1 168 ? -12.999 -6.386 -22.921 1.00 44.50 168 ARG A CA 1
ATOM 1359 C C . ARG A 1 168 ? -13.218 -5.151 -23.795 1.00 44.50 168 ARG A C 1
ATOM 1361 O O . ARG A 1 168 ? -13.267 -5.300 -25.006 1.00 44.50 168 ARG A O 1
ATOM 1368 N N . PHE A 1 169 ? -13.228 -3.955 -23.206 1.00 44.12 169 PHE A N 1
ATOM 1369 C CA . PHE A 1 169 ? -13.307 -2.703 -23.954 1.00 44.12 169 PHE A CA 1
ATOM 1370 C C . PHE A 1 169 ? -12.060 -2.447 -24.817 1.00 44.12 169 PHE A C 1
ATOM 1372 O O . PHE A 1 169 ? -12.216 -2.160 -25.995 1.00 44.12 169 PHE A O 1
ATOM 1379 N N . ASP A 1 170 ? -10.836 -2.612 -24.300 1.00 46.12 170 ASP A N 1
ATOM 1380 C CA . ASP A 1 170 ? -9.587 -2.429 -25.076 1.00 46.12 170 ASP A CA 1
ATOM 1381 C C . ASP A 1 170 ? -9.418 -3.471 -26.203 1.00 46.12 170 ASP A C 1
ATOM 1383 O O . ASP A 1 170 ? -8.895 -3.163 -27.277 1.00 46.12 170 ASP A O 1
ATOM 1387 N N . ILE A 1 171 ? -9.888 -4.708 -25.994 1.00 48.31 171 ILE A N 1
ATOM 1388 C CA . ILE A 1 171 ? -9.887 -5.758 -27.026 1.00 48.31 171 ILE A CA 1
ATOM 1389 C C . ILE A 1 171 ? -10.982 -5.499 -28.077 1.00 48.31 171 ILE A C 1
ATOM 1391 O O . ILE A 1 171 ? -10.728 -5.691 -29.262 1.00 48.31 171 ILE A O 1
ATOM 1395 N N . GLU A 1 172 ? -12.174 -5.038 -27.680 1.00 42.81 172 GLU A N 1
ATOM 1396 C CA . GLU A 1 172 ? -13.275 -4.709 -28.607 1.00 42.81 172 GLU A CA 1
ATOM 1397 C C . GLU A 1 172 ? -13.065 -3.370 -29.349 1.00 42.81 172 GLU A C 1
ATOM 1399 O O . GLU A 1 172 ? -13.659 -3.164 -30.405 1.00 42.81 172 GLU A O 1
ATOM 1404 N N . SER A 1 173 ? -12.209 -2.472 -28.845 1.00 42.28 173 SER A N 1
ATOM 1405 C CA . SER A 1 173 ? -11.897 -1.170 -29.468 1.00 42.28 173 SER A CA 1
ATOM 1406 C C . SER A 1 173 ? -10.557 -1.122 -30.211 1.00 42.28 173 SER A C 1
ATOM 1408 O O . SER A 1 173 ? -10.222 -0.096 -30.805 1.00 42.28 173 SER A O 1
ATOM 1410 N N . SER A 1 174 ? -9.821 -2.235 -30.261 1.00 33.88 174 SER A N 1
ATOM 1411 C CA . SER A 1 174 ? -8.701 -2.397 -31.189 1.00 33.88 174 SER A CA 1
ATOM 1412 C C . SER A 1 174 ? -9.254 -2.638 -32.604 1.00 33.88 174 SER A C 1
ATOM 1414 O O . SER A 1 174 ? -9.858 -3.688 -32.833 1.00 33.88 174 SER A O 1
ATOM 1416 N N . PRO A 1 175 ? -9.096 -1.708 -33.569 1.00 37.91 175 PRO A N 1
ATOM 1417 C CA . PRO A 1 175 ? -9.483 -1.977 -34.947 1.00 37.91 175 PRO A CA 1
ATOM 1418 C C . PRO A 1 175 ? -8.674 -3.168 -35.456 1.00 37.91 175 PRO A C 1
ATOM 1420 O O . PRO A 1 175 ? -7.443 -3.163 -35.410 1.00 37.91 175 PRO A O 1
ATOM 1423 N N . ILE A 1 176 ? -9.390 -4.193 -35.913 1.00 45.41 176 ILE A N 1
ATOM 1424 C CA . ILE A 1 176 ? -8.821 -5.307 -36.665 1.00 45.41 176 ILE A CA 1
ATOM 1425 C C . ILE A 1 176 ? -8.237 -4.693 -37.943 1.00 45.41 176 ILE A C 1
ATOM 1427 O O . ILE A 1 176 ? -8.991 -4.315 -38.840 1.00 45.41 176 ILE A O 1
ATOM 1431 N N . TYR A 1 177 ? -6.916 -4.535 -37.978 1.00 37.84 177 TYR A N 1
ATOM 1432 C CA . TYR A 1 177 ? -6.150 -4.320 -39.203 1.00 37.84 177 TYR A CA 1
ATOM 1433 C C . TYR A 1 177 ? -5.533 -5.645 -39.635 1.00 37.84 177 TYR A C 1
ATOM 1435 O O . TYR A 1 177 ? -4.987 -6.348 -38.752 1.00 37.84 177 TYR A O 1
#

pLDDT: mean 87.62, std 16.33, range [33.88, 98.5]

Sequence (177 aa):
MVICNVAKILELVVPLMEHPSETFLATIEEDLMKLIIKYGMTVVQHCVSCLGAVVNKVTHNYKFVWACFNRFYNALNKLKIQHHEDPNSTTLVANKPFLLRSLFTVGALARHFDFDLEEFKGTNKVVIKEKVLELLLYFTKHEDEEVKTKAIIGLGKPIVFNMFYYIRFDIESSPIY

InterPro domains:
  IPR016024 Armadillo-type fold [SSF48371] (2-171)
  IPR033031 Scc2/Nipped-B family [PTHR21704] (1-157)

Secondary structure (DSSP, 8-state):
-HHHHHHHHHHHHGGG-SS--HHHHHHHHHHHHHHHHHS-HHHHHHHHHHHHHHIIIII--HHHHHHHHHHHHHHHHHHHHHHHH-TT-HHHHHTHHHHHHHHHHHHHHHHH--TTSHHHHTT----HHHHHHHHHHHHTTSSSHHHHHHHHHHTTHHHHHHHHHHHHHHHHSS---

Radius of gyration: 17.61 Å; Cα contacts (8 Å, |Δi|>4): 157; chains: 1; bounding box: 36×34×63 Å

Solvent-accessible surface area (backbone atoms only — not comparable to full-atom values): 9712 Å² total; per-residue (Å²): 110,67,69,44,52,50,27,52,49,48,36,63,48,58,68,68,52,81,85,70,53,67,69,59,52,53,50,51,52,52,51,36,48,53,42,48,76,70,51,58,69,72,46,26,55,33,27,44,52,21,45,31,39,41,30,78,70,66,69,64,57,43,63,64,55,45,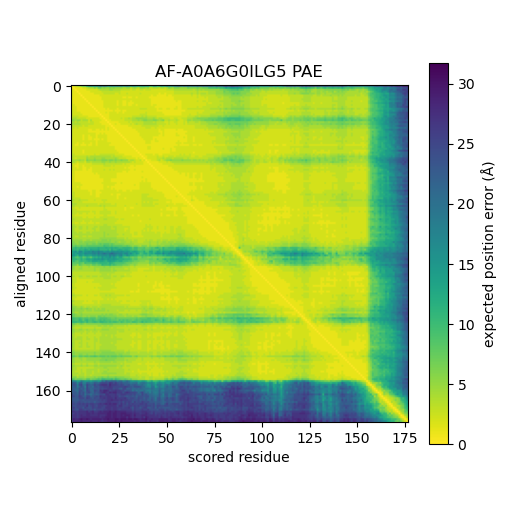55,53,48,50,57,32,48,53,50,49,52,52,52,51,52,51,41,71,76,39,76,85,49,62,66,58,68,78,40,37,74,58,50,44,48,26,37,35,51,44,26,50,46,60,72,58,42,73,58,68,39,54,78,59,52,48,92,55,84,72,59,45,65,58,55,53,48,57,55,34,58,55,37,49,72,43,88,54,64,69,49,18,51,26,17,52,59,21,47,35,70,76,53,42,63,60,36,57,60,50,53,50,46,58,61,72,66,50,81,89,125

Organism: Larimichthys crocea (NCBI:txid215358)

Nearest PDB structures (foldseek):
  6wge-assembly1_E  TM=9.213E-01  e=1.201E-12  Homo sapiens
  6qj4-assembly1_A  TM=3.452E-01  e=6.200E+00  Thermochaetoides thermophila DSM 1495